Protein AF-A0AA51YBC6-F1 (afdb_monomer_lite)

Radius of gyration: 18.09 Å; chains: 1; bounding box: 39×47×67 Å

Sequence (196 aa):
MVRSKLFSLVLGASLAGSTAYAQNATAWMEATEALGEISALESAAAAFEAGPVAITDALEREPGGRSACQRYTTAMIAAGFEARLADQLRLVLGGGDADAEIIEAPSQPERQDGSVWFPLAEQAGFFAGCVAAAIAQASDGERAIAALTERLEIELPLPNDGVDIWLAQQIRSLGDGMSGPVAQWFDAGFTQAARL

Structure (mmCIF, N/CA/C/O backbone):
data_AF-A0AA51YBC6-F1
#
_entry.id   AF-A0AA51YBC6-F1
#
loop_
_atom_site.group_PDB
_atom_site.id
_atom_site.type_symbol
_atom_site.label_atom_id
_atom_site.label_alt_id
_atom_site.label_comp_id
_atom_site.label_asym_id
_atom_site.label_entity_id
_atom_site.label_seq_id
_atom_site.pdbx_PDB_ins_code
_atom_site.Cartn_x
_atom_site.Cartn_y
_atom_site.Cartn_z
_atom_site.occupancy
_atom_site.B_iso_or_equiv
_atom_site.auth_seq_id
_atom_site.auth_comp_id
_atom_site.auth_asym_id
_atom_site.auth_atom_id
_atom_site.pdbx_PDB_model_num
ATOM 1 N N . MET A 1 1 ? 1.136 -33.985 -49.061 1.00 37.84 1 MET A N 1
ATOM 2 C CA . MET A 1 1 ? 1.013 -32.511 -49.063 1.00 37.84 1 MET A CA 1
ATOM 3 C C . MET A 1 1 ? -0.026 -32.117 -48.023 1.00 37.84 1 MET A C 1
ATOM 5 O O . MET A 1 1 ? -1.209 -32.197 -48.308 1.00 37.84 1 MET A O 1
ATOM 9 N N . VAL A 1 2 ? 0.385 -31.796 -46.795 1.00 38.41 2 VAL A N 1
ATOM 10 C CA . VAL A 1 2 ? -0.520 -31.284 -45.750 1.00 38.41 2 VAL A CA 1
ATOM 11 C C . VAL A 1 2 ? 0.244 -30.259 -44.915 1.00 38.41 2 VAL A C 1
ATOM 13 O O . VAL A 1 2 ? 1.419 -30.479 -44.635 1.00 38.41 2 VAL A O 1
ATOM 16 N N . ARG A 1 3 ? -0.493 -29.227 -44.477 1.00 34.53 3 ARG A N 1
ATOM 17 C CA . ARG A 1 3 ? -0.216 -28.202 -43.449 1.00 34.53 3 ARG A CA 1
ATOM 18 C C . ARG A 1 3 ? 0.101 -26.807 -43.991 1.00 34.53 3 ARG A C 1
ATOM 20 O O . ARG A 1 3 ? 1.236 -26.504 -44.313 1.00 34.53 3 ARG A O 1
ATOM 27 N N . SER A 1 4 ? -0.912 -25.940 -43.964 1.00 33.56 4 SER A N 1
ATOM 28 C CA . SER A 1 4 ? -0.838 -24.706 -43.170 1.00 33.56 4 SER A CA 1
ATOM 29 C C . SER A 1 4 ? -2.239 -24.093 -43.018 1.00 33.56 4 SER A C 1
ATOM 31 O O . SER A 1 4 ? -2.755 -23.426 -43.907 1.00 33.56 4 SER A O 1
ATOM 33 N N . LYS A 1 5 ? -2.891 -24.386 -41.892 1.00 40.25 5 LYS A N 1
ATOM 34 C CA . LYS A 1 5 ? -3.999 -23.608 -41.325 1.00 40.25 5 LYS A CA 1
ATOM 35 C C . LYS A 1 5 ? -3.686 -23.533 -39.843 1.00 40.25 5 LYS A C 1
ATOM 37 O O . LYS A 1 5 ? -3.915 -24.524 -39.169 1.00 40.25 5 LYS A O 1
ATOM 42 N N . LEU A 1 6 ? -3.091 -22.437 -39.389 1.00 39.72 6 LEU A N 1
ATOM 43 C CA . LEU A 1 6 ? -2.978 -22.038 -37.981 1.00 39.72 6 LEU A CA 1
ATOM 44 C C . LEU A 1 6 ? -2.456 -20.592 -37.967 1.00 39.72 6 LEU A C 1
ATOM 46 O O . LEU A 1 6 ? -1.286 -20.327 -37.731 1.00 39.72 6 LEU A O 1
ATOM 50 N N . PHE A 1 7 ? -3.336 -19.659 -38.313 1.00 37.31 7 PHE A N 1
ATOM 51 C CA . PHE A 1 7 ? -3.191 -18.235 -38.017 1.00 37.31 7 PHE A CA 1
ATOM 52 C C . PHE A 1 7 ? -4.608 -17.733 -37.751 1.00 37.31 7 PHE A C 1
ATOM 54 O O . PHE A 1 7 ? -5.350 -17.482 -38.691 1.00 37.31 7 PHE A O 1
ATOM 61 N N . SER A 1 8 ? -5.015 -17.794 -36.482 1.00 37.56 8 SER A N 1
ATOM 62 C CA . SER A 1 8 ? -6.140 -17.066 -35.868 1.00 37.56 8 SER A CA 1
ATOM 63 C C . 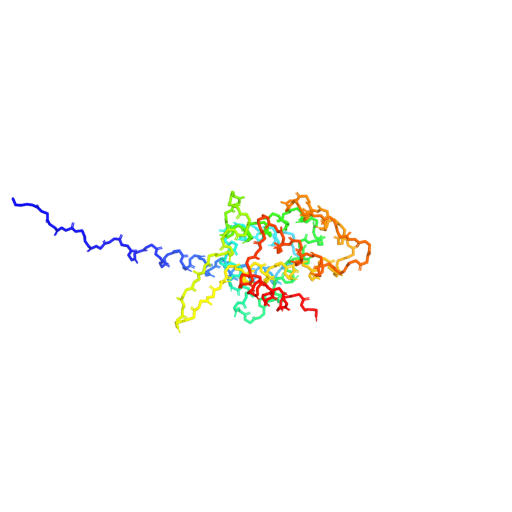SER A 1 8 ? -6.491 -17.748 -34.550 1.00 37.56 8 SER A C 1
ATOM 65 O O . SER A 1 8 ? -7.436 -18.528 -34.492 1.00 37.56 8 SER A O 1
ATOM 67 N N . LEU A 1 9 ? -5.698 -17.515 -33.501 1.00 35.00 9 LEU A N 1
ATOM 68 C CA . LEU A 1 9 ? -6.092 -17.860 -32.129 1.00 35.00 9 LEU A CA 1
ATOM 69 C C . LEU A 1 9 ? -5.184 -17.173 -31.096 1.00 35.00 9 LEU A C 1
ATOM 71 O O . LEU A 1 9 ? -4.549 -17.833 -30.291 1.00 35.00 9 LEU A O 1
ATOM 75 N N . VAL A 1 10 ? -5.085 -15.838 -31.144 1.00 36.03 10 VAL A N 1
ATOM 76 C CA . VAL A 1 10 ? -4.510 -15.050 -30.024 1.00 36.03 10 VAL A CA 1
ATOM 77 C C . VAL A 1 10 ? -5.307 -13.765 -29.721 1.00 36.03 10 VAL A C 1
ATOM 79 O O . VAL A 1 10 ? -5.292 -13.300 -28.592 1.00 36.03 10 VAL A O 1
ATOM 82 N N . LEU A 1 11 ? -6.116 -13.226 -30.642 1.00 34.25 11 LEU A N 1
ATOM 83 C CA . LEU A 1 11 ? -6.830 -11.951 -30.413 1.00 34.25 11 LEU A CA 1
ATOM 84 C C . LEU A 1 11 ? -8.187 -12.035 -29.677 1.00 34.25 11 LEU A C 1
ATOM 86 O O . LEU A 1 11 ? -8.842 -11.015 -29.504 1.00 34.25 11 LEU A O 1
ATOM 90 N N . GLY A 1 12 ? -8.635 -13.218 -29.242 1.00 26.38 12 GLY A N 1
ATOM 91 C CA . GLY A 1 12 ? -9.952 -13.381 -28.599 1.00 26.38 12 GLY A CA 1
ATOM 92 C C . GLY A 1 12 ? -9.963 -13.248 -27.071 1.00 26.38 12 GLY A C 1
ATOM 93 O O . GLY A 1 12 ? -11.008 -12.963 -26.497 1.00 26.38 12 GLY A O 1
ATOM 94 N N . ALA A 1 13 ? -8.821 -13.451 -26.406 1.00 31.23 13 ALA A N 1
ATOM 95 C CA . ALA A 1 13 ? -8.760 -13.538 -24.944 1.00 31.23 13 ALA A CA 1
ATOM 96 C C . ALA A 1 13 ? -8.535 -12.183 -24.242 1.00 31.23 13 ALA A C 1
ATOM 98 O O . ALA A 1 13 ? -8.864 -12.054 -23.068 1.00 31.23 13 ALA A O 1
ATOM 99 N N . SER A 1 14 ? -8.029 -11.156 -24.940 1.00 43.72 14 SER A N 1
ATOM 100 C CA . SER A 1 14 ? -7.662 -9.885 -24.290 1.00 43.72 14 SER A CA 1
ATOM 101 C C . SER A 1 14 ? -8.835 -8.922 -24.070 1.00 43.72 14 SER A C 1
ATOM 103 O O . SER A 1 14 ? -8.752 -8.066 -23.199 1.00 43.72 14 SER A O 1
ATOM 105 N N . LEU A 1 15 ? -9.939 -9.064 -24.814 1.00 33.84 15 LEU A N 1
ATOM 106 C CA . LEU A 1 15 ? -11.090 -8.151 -24.727 1.00 33.84 15 LEU A CA 1
ATOM 107 C C . LEU A 1 15 ? -12.136 -8.575 -23.681 1.00 33.84 15 LEU A C 1
ATOM 109 O O . LEU A 1 15 ? -12.808 -7.725 -23.102 1.00 33.84 15 LEU A O 1
ATOM 113 N N . ALA A 1 16 ? -12.277 -9.879 -23.423 1.00 34.00 16 ALA A N 1
ATOM 114 C CA . ALA A 1 16 ? -13.188 -10.397 -22.395 1.00 34.00 16 ALA A CA 1
ATOM 115 C C . ALA A 1 16 ? -12.605 -10.238 -20.981 1.00 34.00 16 ALA A C 1
ATOM 117 O O . ALA A 1 16 ? -13.339 -9.942 -20.044 1.00 34.00 16 ALA A O 1
ATOM 118 N N . GLY A 1 17 ? -11.279 -10.367 -20.847 1.00 39.56 17 GLY A N 1
ATOM 119 C CA . GLY A 1 17 ? -10.575 -10.009 -19.620 1.00 39.56 17 GLY A CA 1
ATOM 120 C C . GLY A 1 17 ? -10.725 -8.519 -19.330 1.00 39.56 17 GLY A C 1
ATOM 121 O O . GLY A 1 17 ? -11.275 -8.158 -18.299 1.00 39.56 17 GLY A O 1
ATOM 122 N N . SER A 1 18 ? -10.328 -7.643 -20.262 1.00 44.06 18 SER A N 1
ATOM 123 C CA . SER A 1 18 ? -10.325 -6.186 -20.036 1.00 44.06 18 SER A CA 1
ATOM 124 C C . SER A 1 18 ? -11.696 -5.594 -19.692 1.00 44.06 18 SER A C 1
ATOM 126 O O . SER A 1 18 ? -11.768 -4.643 -18.920 1.00 44.06 18 SER A O 1
ATOM 128 N N . THR A 1 19 ? -12.786 -6.166 -20.209 1.00 50.31 19 THR A N 1
ATOM 129 C CA . THR A 1 19 ? -14.153 -5.722 -19.894 1.00 50.31 19 THR A CA 1
ATOM 130 C C . THR A 1 19 ? -14.623 -6.174 -18.513 1.00 50.31 19 THR A C 1
ATOM 132 O O . THR A 1 19 ? -15.197 -5.359 -17.796 1.00 50.31 19 THR A O 1
ATOM 135 N N . ALA A 1 20 ? -14.326 -7.408 -18.095 1.00 52.47 20 ALA A N 1
ATOM 136 C CA . ALA A 1 20 ? -14.567 -7.851 -16.720 1.00 52.47 20 ALA A CA 1
ATOM 137 C C . ALA A 1 20 ? -13.672 -7.102 -15.708 1.00 52.47 20 ALA A C 1
ATOM 139 O O . ALA A 1 20 ? -14.117 -6.780 -14.609 1.00 52.47 20 ALA A O 1
ATOM 140 N N . TYR A 1 21 ? -12.437 -6.756 -16.093 1.00 53.66 21 TYR A N 1
ATOM 141 C CA . TYR A 1 21 ? -11.499 -5.985 -15.267 1.00 53.66 21 TYR A CA 1
ATOM 142 C C . TYR A 1 21 ? -11.933 -4.528 -15.074 1.00 53.66 21 TYR A C 1
ATOM 144 O O . TYR A 1 21 ? -11.976 -4.055 -13.941 1.00 53.66 21 TYR A O 1
ATOM 152 N N . ALA A 1 22 ? -12.310 -3.831 -16.150 1.00 52.88 22 ALA A N 1
ATOM 153 C CA . ALA A 1 22 ? -12.825 -2.465 -16.055 1.00 52.88 22 ALA A CA 1
ATOM 154 C C . ALA A 1 22 ? -14.133 -2.414 -15.246 1.00 52.88 22 ALA A C 1
ATOM 156 O O . ALA A 1 22 ? -14.314 -1.522 -14.423 1.00 52.88 22 ALA A O 1
ATOM 157 N N . GLN A 1 23 ? -15.009 -3.414 -15.410 1.00 59.28 23 GLN A N 1
ATOM 158 C CA . GLN A 1 23 ? -16.222 -3.548 -14.598 1.00 59.28 23 GLN A CA 1
ATOM 159 C C . GLN A 1 23 ? -15.911 -3.760 -13.112 1.00 59.28 23 GLN A C 1
ATOM 161 O O . GLN A 1 23 ? -16.574 -3.149 -12.280 1.00 59.28 23 GLN A O 1
ATOM 166 N N . ASN A 1 24 ? -14.893 -4.557 -12.772 1.00 64.62 24 ASN A N 1
ATOM 167 C CA . ASN A 1 24 ? -14.478 -4.760 -11.382 1.00 64.62 24 ASN A CA 1
ATOM 168 C C . ASN A 1 24 ? -13.903 -3.487 -10.747 1.00 64.62 24 ASN A C 1
ATOM 170 O O . ASN A 1 24 ? -14.231 -3.195 -9.601 1.00 64.62 24 ASN A O 1
ATOM 174 N N . ALA A 1 25 ? -13.099 -2.707 -11.473 1.00 62.31 25 ALA A N 1
ATOM 175 C CA . ALA A 1 25 ? -12.550 -1.454 -10.956 1.00 62.31 25 ALA A CA 1
ATOM 176 C C . ALA A 1 25 ? -13.628 -0.369 -10.772 1.00 62.31 25 ALA A C 1
ATOM 178 O O . ALA A 1 25 ? -13.673 0.287 -9.732 1.00 62.31 25 ALA A O 1
ATOM 179 N N . THR A 1 26 ? -14.548 -0.218 -11.731 1.00 66.94 26 THR A N 1
ATOM 180 C CA . THR A 1 26 ? -15.689 0.703 -11.593 1.00 66.94 26 THR A CA 1
ATOM 181 C C . THR A 1 26 ? -16.619 0.281 -10.456 1.00 66.94 26 THR A C 1
ATOM 183 O O . THR A 1 26 ? -16.952 1.109 -9.613 1.00 66.94 26 THR A O 1
ATOM 186 N N . ALA A 1 27 ? -16.971 -1.006 -10.368 1.00 65.75 27 ALA A N 1
ATOM 187 C CA . ALA A 1 27 ? -17.799 -1.527 -9.281 1.00 65.75 27 ALA A CA 1
ATOM 188 C C . ALA A 1 27 ? -17.124 -1.363 -7.910 1.00 65.75 27 ALA A C 1
ATOM 190 O O . ALA A 1 27 ? -17.799 -1.086 -6.920 1.00 65.75 27 ALA A O 1
ATOM 191 N N . TRP A 1 28 ? -15.794 -1.487 -7.844 1.00 73.06 28 TRP A N 1
ATOM 192 C CA . TRP A 1 28 ? -15.032 -1.217 -6.629 1.00 73.06 28 TRP A CA 1
ATOM 193 C C . TRP A 1 28 ? -15.126 0.259 -6.226 1.00 73.06 28 TRP A C 1
ATOM 195 O O . TRP A 1 28 ? -15.444 0.552 -5.076 1.00 73.06 28 TRP A O 1
ATOM 205 N N . MET A 1 29 ? -14.930 1.196 -7.160 1.00 68.06 29 MET A N 1
ATOM 206 C CA . MET A 1 29 ? -15.057 2.629 -6.869 1.00 68.06 29 MET A CA 1
ATOM 207 C C . MET A 1 29 ? -16.473 2.998 -6.406 1.00 68.06 29 MET A C 1
ATOM 209 O O . MET A 1 29 ? -16.612 3.695 -5.403 1.00 68.06 29 MET A O 1
ATOM 213 N N . GLU A 1 30 ? -17.516 2.474 -7.052 1.00 68.00 30 GLU A N 1
ATOM 214 C CA . GLU A 1 30 ? -18.911 2.664 -6.624 1.00 68.00 30 GLU A CA 1
ATOM 215 C C . GLU A 1 30 ? -19.162 2.080 -5.222 1.00 68.00 30 GLU A C 1
ATOM 217 O O . GLU A 1 30 ? -19.766 2.733 -4.370 1.00 68.00 30 GLU A O 1
ATOM 222 N N . ALA A 1 31 ? -18.631 0.887 -4.930 1.00 63.22 31 ALA A N 1
ATOM 223 C CA . ALA A 1 31 ? -18.709 0.291 -3.597 1.00 63.22 31 ALA A CA 1
ATOM 224 C C . ALA A 1 31 ? -17.989 1.144 -2.538 1.00 63.22 31 ALA A C 1
ATOM 226 O O . ALA A 1 31 ? -18.459 1.229 -1.401 1.00 63.22 31 ALA A O 1
ATOM 227 N N . THR A 1 32 ? -16.896 1.832 -2.902 1.00 64.50 32 THR A N 1
ATOM 228 C CA . THR A 1 32 ? -16.203 2.732 -1.966 1.00 64.50 32 THR A CA 1
ATOM 229 C C . THR A 1 32 ? -17.011 3.978 -1.586 1.00 64.50 32 THR A C 1
ATOM 231 O O . THR A 1 32 ? -16.808 4.547 -0.512 1.00 64.50 32 THR A O 1
ATOM 234 N N . GLU A 1 33 ? -17.965 4.399 -2.419 1.00 64.38 33 GLU A N 1
ATOM 235 C CA . GLU A 1 33 ? -18.888 5.492 -2.082 1.00 64.38 33 GLU A CA 1
ATOM 236 C C . GLU A 1 33 ? -19.933 5.069 -1.041 1.00 64.38 33 GLU A C 1
ATOM 238 O O . GLU A 1 33 ? -20.469 5.914 -0.322 1.00 64.38 33 GLU A O 1
ATOM 243 N N . ALA A 1 34 ? -20.165 3.760 -0.907 1.00 61.12 34 ALA A N 1
ATOM 244 C CA . ALA A 1 34 ? -21.128 3.153 0.003 1.00 61.12 34 ALA A CA 1
ATOM 245 C C . ALA A 1 34 ? -20.496 2.534 1.270 1.00 61.12 34 ALA A C 1
ATOM 247 O O . ALA A 1 34 ? -21.161 1.751 1.947 1.00 61.12 34 ALA A O 1
ATOM 248 N N . LEU A 1 35 ? -19.251 2.885 1.639 1.00 68.44 35 LEU A N 1
ATOM 249 C CA . LEU A 1 35 ? -18.495 2.317 2.785 1.00 68.44 35 LEU A CA 1
ATOM 250 C C . LEU A 1 35 ? -19.086 2.573 4.193 1.00 68.44 35 LEU A C 1
ATOM 252 O O . LEU A 1 35 ? -18.379 2.495 5.193 1.00 68.44 35 LEU A O 1
ATOM 256 N N . GLY A 1 36 ? -20.383 2.853 4.306 1.00 61.56 36 GLY A N 1
ATOM 257 C CA . GLY A 1 36 ? -21.100 2.924 5.579 1.00 61.56 36 GLY A CA 1
ATOM 258 C C . GLY A 1 36 ? -21.464 1.558 6.177 1.00 61.56 36 GLY A C 1
ATOM 259 O O . GLY A 1 36 ? -21.814 1.499 7.354 1.00 61.56 36 GLY A O 1
ATOM 260 N N . GLU A 1 37 ? -21.375 0.470 5.403 1.00 77.75 37 GLU A N 1
ATOM 261 C CA . GLU A 1 37 ? -21.699 -0.894 5.842 1.00 77.75 37 GLU A CA 1
ATOM 262 C C . GLU A 1 37 ? -20.494 -1.841 5.714 1.00 77.75 37 GLU A C 1
ATOM 264 O O . GLU A 1 37 ? -19.787 -1.838 4.706 1.00 77.75 37 GLU A O 1
ATOM 269 N N . ILE A 1 38 ? -20.287 -2.706 6.717 1.00 83.19 38 ILE A N 1
ATOM 270 C CA . ILE A 1 38 ? -19.182 -3.688 6.737 1.00 83.19 38 ILE A CA 1
ATOM 271 C C . ILE A 1 38 ? -19.243 -4.632 5.523 1.00 83.19 38 ILE A C 1
ATOM 273 O O . ILE A 1 38 ? -18.212 -4.939 4.935 1.00 83.19 38 ILE A O 1
ATOM 277 N N . SER A 1 39 ? -20.438 -5.039 5.091 1.00 83.56 39 SER A N 1
ATOM 278 C CA . SER A 1 39 ? -20.650 -5.909 3.922 1.00 83.56 39 SER A CA 1
ATOM 279 C C . SER A 1 39 ? -20.148 -5.292 2.609 1.00 83.56 39 SER A C 1
ATOM 281 O O . SER A 1 39 ? -19.616 -5.999 1.746 1.00 83.56 39 SER A O 1
ATOM 283 N N . ALA A 1 40 ? -20.288 -3.972 2.449 1.00 85.38 40 ALA A N 1
ATOM 284 C CA . ALA A 1 40 ? -19.772 -3.245 1.293 1.00 85.38 40 ALA A CA 1
ATOM 285 C C . ALA A 1 40 ? -18.238 -3.206 1.315 1.00 85.38 40 ALA A C 1
ATOM 287 O O . ALA A 1 40 ? -17.602 -3.458 0.292 1.00 85.38 40 ALA A O 1
ATOM 288 N N . LEU A 1 41 ? -17.645 -2.979 2.493 1.00 89.25 41 LEU A N 1
ATOM 289 C CA . LEU A 1 41 ? -16.194 -3.019 2.682 1.00 89.25 41 LEU A CA 1
ATOM 290 C C . LEU A 1 41 ? -15.616 -4.414 2.400 1.00 89.25 41 LEU A C 1
ATOM 292 O O . LEU A 1 41 ? -14.617 -4.531 1.696 1.00 89.25 41 LEU A O 1
ATOM 296 N N . GLU A 1 42 ? -16.260 -5.478 2.884 1.00 89.69 42 GLU A N 1
ATOM 297 C CA . GLU A 1 42 ? -15.852 -6.862 2.608 1.00 89.69 42 GLU A CA 1
ATOM 298 C C . GLU A 1 42 ? -15.912 -7.200 1.116 1.00 89.69 42 GLU A C 1
ATOM 300 O O . GLU A 1 42 ? -15.011 -7.863 0.595 1.00 89.69 42 GLU A O 1
ATOM 305 N N . SER A 1 43 ? -16.948 -6.717 0.425 1.00 88.19 43 SER A N 1
ATOM 306 C CA . SER A 1 43 ? -17.109 -6.896 -1.021 1.00 88.19 43 SER A CA 1
ATOM 307 C C . SER A 1 43 ? -16.026 -6.146 -1.800 1.00 88.19 43 SER A C 1
ATOM 309 O O . SER A 1 43 ? -15.419 -6.715 -2.708 1.00 88.19 43 SER A O 1
ATOM 311 N N . ALA A 1 44 ? -15.728 -4.902 -1.414 1.00 89.94 44 ALA A N 1
ATOM 312 C CA . ALA A 1 44 ? -14.637 -4.123 -1.994 1.00 89.94 44 ALA A CA 1
ATOM 313 C C . ALA A 1 44 ? -13.278 -4.801 -1.756 1.00 89.94 44 ALA A C 1
ATOM 315 O O . ALA A 1 44 ? -12.469 -4.905 -2.676 1.00 89.94 44 ALA A O 1
ATOM 316 N N . ALA A 1 45 ? -13.036 -5.334 -0.557 1.00 92.88 45 ALA A N 1
ATOM 317 C CA . ALA A 1 45 ? -11.800 -6.044 -0.249 1.00 92.88 45 ALA A CA 1
ATOM 318 C C . ALA A 1 45 ? -11.642 -7.339 -1.062 1.00 92.88 45 ALA A C 1
ATOM 320 O O . ALA A 1 45 ? -10.558 -7.611 -1.575 1.00 92.88 45 ALA A O 1
ATOM 321 N N . ALA A 1 46 ? -12.723 -8.102 -1.251 1.00 91.81 46 ALA A N 1
ATOM 322 C CA . ALA A 1 46 ? -12.704 -9.296 -2.096 1.00 91.81 46 ALA A CA 1
ATOM 323 C C . ALA A 1 46 ? -12.453 -8.956 -3.576 1.00 91.81 46 ALA A C 1
ATOM 325 O O . ALA A 1 46 ? -11.702 -9.651 -4.258 1.00 91.81 46 ALA A O 1
ATOM 326 N N . ALA A 1 47 ? -13.048 -7.869 -4.075 1.00 90.06 47 ALA A N 1
ATOM 327 C CA . ALA A 1 47 ? -12.792 -7.389 -5.429 1.00 90.06 47 ALA A CA 1
ATOM 328 C C . ALA A 1 47 ? -11.339 -6.915 -5.603 1.00 90.06 47 ALA A C 1
ATOM 330 O O . ALA A 1 47 ? -10.726 -7.228 -6.623 1.00 90.06 47 ALA A O 1
ATOM 331 N N . PHE A 1 48 ? -10.772 -6.238 -4.596 1.00 94.19 48 PHE A N 1
ATOM 332 C CA . PHE A 1 48 ? -9.357 -5.860 -4.574 1.00 94.19 48 PHE A CA 1
ATOM 333 C C . PHE A 1 48 ? -8.446 -7.080 -4.700 1.00 94.19 48 PHE A C 1
ATOM 335 O O . PHE A 1 48 ? -7.569 -7.103 -5.552 1.00 94.19 48 PHE A O 1
ATOM 342 N N . GLU A 1 49 ? -8.686 -8.124 -3.911 1.00 94.44 49 GLU A N 1
ATOM 343 C CA . GLU A 1 49 ? -7.899 -9.366 -3.954 1.00 94.44 49 GLU A CA 1
ATOM 344 C C . GLU A 1 49 ? -8.018 -10.108 -5.286 1.00 94.44 49 GLU A C 1
ATOM 346 O O . GLU A 1 49 ? -7.057 -10.721 -5.742 1.00 94.44 49 GLU A O 1
ATOM 351 N N . ALA A 1 50 ? -9.181 -10.037 -5.934 1.00 91.19 50 ALA A N 1
ATOM 352 C CA . ALA A 1 50 ? -9.407 -10.671 -7.228 1.00 91.19 50 ALA A CA 1
ATOM 353 C C . ALA A 1 50 ? -8.757 -9.919 -8.405 1.00 91.19 50 ALA A C 1
ATOM 355 O O . ALA A 1 50 ? -8.584 -10.499 -9.479 1.00 91.19 50 ALA A O 1
ATOM 356 N N . GLY A 1 51 ? -8.437 -8.632 -8.244 1.00 92.06 51 GLY A N 1
ATOM 357 C CA . GLY A 1 51 ? -7.928 -7.787 -9.325 1.00 92.06 51 GLY A CA 1
ATOM 358 C C . GLY A 1 51 ? -7.098 -6.596 -8.846 1.00 92.06 51 GLY A C 1
ATOM 359 O O . GLY A 1 51 ? -7.417 -5.470 -9.232 1.00 92.06 51 GLY A O 1
ATOM 360 N N . PRO A 1 52 ? -6.034 -6.813 -8.054 1.00 92.69 52 PRO A N 1
ATOM 361 C CA . PRO A 1 52 ? -5.301 -5.743 -7.378 1.00 92.69 52 PRO A CA 1
ATOM 362 C C . PRO A 1 52 ? -4.663 -4.780 -8.378 1.00 92.69 52 PRO A C 1
ATOM 364 O O . PRO A 1 52 ? -4.882 -3.584 -8.268 1.00 92.69 52 PRO A O 1
ATOM 367 N N . VAL A 1 53 ? -3.981 -5.295 -9.410 1.00 91.12 53 VAL A N 1
ATOM 368 C CA . VAL A 1 53 ? -3.332 -4.477 -10.452 1.00 91.12 53 VAL A CA 1
ATOM 369 C C . VAL A 1 53 ? -4.347 -3.626 -11.215 1.00 91.12 53 VAL A C 1
ATOM 371 O O . VAL A 1 53 ? -4.128 -2.443 -11.440 1.00 91.12 53 VAL A O 1
ATOM 374 N N . ALA A 1 54 ? -5.487 -4.211 -11.594 1.00 89.38 54 ALA A N 1
ATOM 375 C CA . ALA A 1 54 ? -6.525 -3.484 -12.323 1.00 89.38 54 ALA A CA 1
ATOM 376 C C . ALA A 1 54 ? -7.155 -2.378 -11.463 1.00 89.38 54 ALA A C 1
ATOM 378 O O . ALA A 1 54 ? -7.454 -1.295 -11.961 1.00 89.38 54 ALA A O 1
ATOM 379 N N . ILE A 1 55 ? -7.348 -2.643 -10.170 1.00 92.25 55 ILE A N 1
ATOM 380 C CA . ILE A 1 55 ? -7.887 -1.653 -9.241 1.00 92.25 55 ILE A CA 1
ATOM 381 C C . ILE A 1 55 ? -6.857 -0.558 -8.962 1.00 92.25 55 ILE A C 1
ATOM 383 O O . ILE A 1 55 ? -7.224 0.611 -9.000 1.00 92.25 55 ILE A O 1
ATOM 387 N N . THR A 1 56 ? -5.580 -0.879 -8.748 1.00 92.81 56 THR A N 1
ATOM 388 C CA . THR A 1 56 ? -4.546 0.144 -8.534 1.00 92.81 56 THR A CA 1
ATOM 389 C C . THR A 1 56 ? -4.296 0.999 -9.772 1.00 92.81 56 THR A C 1
ATOM 391 O O . THR A 1 56 ? -4.154 2.208 -9.624 1.00 92.81 56 THR A O 1
ATOM 394 N N . ASP A 1 57 ? -4.329 0.418 -10.977 1.00 92.25 57 ASP A N 1
ATOM 395 C CA . ASP A 1 57 ? -4.292 1.167 -12.244 1.00 92.25 57 ASP A CA 1
ATOM 396 C C . ASP A 1 57 ? -5.470 2.150 -12.342 1.00 92.25 57 ASP A C 1
ATOM 398 O O . ASP A 1 57 ? -5.286 3.340 -12.593 1.00 92.25 57 ASP A O 1
ATOM 402 N N . ALA A 1 58 ? -6.694 1.696 -12.054 1.00 89.69 58 ALA A N 1
ATOM 403 C CA . ALA A 1 58 ? -7.864 2.572 -12.069 1.00 89.69 58 ALA A CA 1
ATOM 404 C C . ALA A 1 58 ? -7.786 3.683 -11.006 1.00 89.69 58 ALA A C 1
ATOM 406 O O . ALA A 1 58 ? -8.112 4.835 -11.285 1.00 89.69 58 ALA A O 1
ATOM 407 N N . LEU A 1 59 ? -7.325 3.366 -9.793 1.00 90.50 59 LEU A N 1
ATOM 408 C CA . LEU A 1 59 ? -7.182 4.341 -8.708 1.00 90.50 59 LEU A CA 1
ATOM 409 C C . LEU A 1 59 ? -6.159 5.439 -9.023 1.00 90.50 59 LEU A C 1
ATOM 411 O O . LEU A 1 59 ? -6.336 6.580 -8.590 1.00 90.50 59 LEU A O 1
ATOM 415 N N . GLU A 1 60 ? -5.098 5.100 -9.747 1.00 89.38 60 GLU A N 1
ATOM 416 C CA . GLU A 1 60 ? -4.050 6.037 -10.147 1.00 89.38 60 GLU A CA 1
ATOM 417 C C . GLU A 1 60 ? -4.517 6.952 -11.292 1.00 89.38 60 GLU A C 1
ATOM 419 O O . GLU A 1 60 ? -4.294 8.166 -11.241 1.00 89.38 60 GLU A O 1
ATOM 424 N N . ARG A 1 61 ? -5.252 6.402 -12.269 1.00 87.50 61 ARG A N 1
ATOM 425 C CA . ARG A 1 61 ? -5.665 7.109 -13.495 1.00 87.50 61 ARG A CA 1
ATOM 426 C C . ARG A 1 61 ? -6.936 7.944 -13.362 1.00 87.50 61 ARG A C 1
ATOM 428 O O . ARG A 1 61 ? -7.083 8.943 -14.070 1.00 87.50 61 ARG A O 1
ATOM 435 N N . GLU A 1 62 ? -7.878 7.535 -12.514 1.00 87.00 62 GLU A N 1
ATOM 436 C CA . GLU A 1 62 ? -9.216 8.128 -12.493 1.00 87.00 62 GLU A CA 1
ATOM 437 C C . GLU A 1 62 ? -9.308 9.402 -11.630 1.00 87.00 62 GLU A C 1
ATOM 439 O O . GLU A 1 62 ? -8.772 9.467 -10.512 1.00 87.00 62 GLU A O 1
ATOM 444 N N . PRO A 1 63 ? -10.064 10.427 -12.078 1.00 81.88 63 PRO A N 1
ATOM 445 C CA . PRO A 1 63 ? -10.408 11.571 -11.243 1.00 81.88 63 PRO A CA 1
ATOM 446 C C . PRO A 1 63 ? -11.125 11.125 -9.960 1.00 81.88 63 PRO A C 1
ATOM 448 O O . PRO A 1 63 ? -12.244 10.625 -9.991 1.00 81.88 63 PRO A O 1
ATOM 451 N N . GLY A 1 64 ? -10.486 11.337 -8.809 1.00 85.00 64 GLY A N 1
ATOM 452 C CA . GLY A 1 64 ? -11.021 10.934 -7.503 1.00 85.00 64 GLY A CA 1
ATOM 453 C C . GLY A 1 64 ? -10.523 9.579 -6.993 1.00 85.00 64 GLY A C 1
ATOM 454 O O . GLY A 1 64 ? -10.799 9.250 -5.837 1.00 85.00 64 GLY A O 1
ATOM 455 N N . GLY A 1 65 ? -9.720 8.846 -7.773 1.00 89.38 65 GLY A N 1
ATOM 456 C CA . GLY A 1 65 ? -9.156 7.558 -7.368 1.00 89.38 65 GLY A CA 1
ATOM 457 C C . GLY A 1 65 ? -8.316 7.643 -6.088 1.00 89.38 65 GLY A C 1
ATOM 458 O O . GLY A 1 65 ? -8.501 6.840 -5.177 1.00 89.38 65 GLY A O 1
ATOM 459 N N . ARG A 1 66 ? -7.532 8.716 -5.900 1.00 91.56 66 ARG A N 1
ATOM 460 C CA . ARG A 1 66 ? -6.849 8.991 -4.616 1.00 91.56 66 ARG A CA 1
ATOM 461 C C . ARG A 1 66 ? -7.819 9.034 -3.434 1.00 91.56 66 ARG A C 1
ATOM 463 O O . ARG A 1 66 ? -7.578 8.404 -2.411 1.00 91.56 66 ARG A O 1
ATOM 470 N N . SER A 1 67 ? -8.918 9.774 -3.565 1.00 89.88 67 SER A N 1
ATOM 471 C CA . SER A 1 67 ? -9.909 9.904 -2.493 1.00 89.88 67 SER A CA 1
ATOM 472 C C . SER A 1 67 ? -10.674 8.602 -2.257 1.00 89.88 67 SER A C 1
ATOM 474 O O . SER A 1 67 ? -11.063 8.331 -1.126 1.00 89.88 67 SER A O 1
ATOM 476 N N . ALA A 1 68 ? -10.918 7.792 -3.290 1.00 91.00 68 ALA A N 1
ATOM 477 C CA . ALA A 1 68 ? -11.487 6.451 -3.137 1.00 91.00 68 ALA A CA 1
ATOM 478 C C . ALA A 1 68 ? -10.519 5.516 -2.392 1.00 91.00 68 ALA A C 1
ATOM 480 O O . ALA A 1 68 ? -10.897 4.899 -1.400 1.00 91.00 68 ALA A O 1
ATOM 481 N N . CYS A 1 69 ? -9.251 5.507 -2.800 1.00 94.81 69 CYS A N 1
ATOM 482 C CA . CYS A 1 69 ? -8.172 4.742 -2.187 1.00 94.81 69 CYS A CA 1
ATOM 483 C C . CYS A 1 69 ? -7.996 5.089 -0.700 1.00 94.81 69 CYS A C 1
ATOM 485 O O . CYS A 1 69 ? -8.057 4.202 0.146 1.00 94.81 69 CYS A O 1
ATOM 487 N N . GLN A 1 70 ? -7.899 6.378 -0.356 1.00 92.31 70 GLN A N 1
ATOM 488 C CA . GLN A 1 70 ? -7.799 6.835 1.035 1.00 92.31 70 GLN A CA 1
ATOM 489 C C . GLN A 1 70 ? -9.044 6.488 1.869 1.00 92.31 70 GLN A C 1
ATOM 491 O O . GLN A 1 70 ? -8.915 6.089 3.027 1.00 92.31 70 GLN A O 1
ATOM 496 N N . ARG A 1 71 ? -10.257 6.615 1.307 1.00 91.75 71 ARG A N 1
ATOM 497 C CA . ARG A 1 71 ? -11.500 6.215 1.996 1.00 91.75 71 ARG A CA 1
ATOM 498 C C . ARG A 1 71 ? -11.516 4.719 2.288 1.00 91.75 71 ARG A C 1
ATOM 500 O O . ARG A 1 71 ? -11.832 4.329 3.407 1.00 91.75 71 ARG A O 1
ATOM 507 N N . TYR A 1 72 ? -11.136 3.906 1.309 1.00 94.56 72 TYR A N 1
ATOM 508 C CA . TYR A 1 72 ? -11.045 2.461 1.458 1.00 94.56 72 TYR A CA 1
ATOM 509 C C . TYR A 1 72 ? -10.026 2.052 2.525 1.00 94.56 72 TYR A C 1
ATOM 511 O O . TYR A 1 72 ? -10.383 1.332 3.455 1.00 94.56 72 TYR A O 1
ATOM 519 N N . THR A 1 73 ? -8.784 2.542 2.452 1.00 96.25 73 THR A N 1
ATOM 520 C CA . THR A 1 73 ? -7.738 2.178 3.424 1.00 96.25 73 THR A CA 1
ATOM 521 C C . THR A 1 73 ? -8.089 2.649 4.836 1.00 96.25 73 THR A C 1
ATOM 523 O O . THR A 1 73 ? -7.904 1.903 5.796 1.00 96.25 73 THR A O 1
ATOM 526 N N . THR A 1 74 ? -8.691 3.834 4.972 1.00 94.25 74 THR A N 1
ATOM 527 C CA . THR A 1 74 ? -9.199 4.330 6.262 1.00 94.25 74 THR A CA 1
ATOM 528 C C . THR A 1 74 ? -10.321 3.444 6.804 1.00 94.25 74 THR A C 1
ATOM 530 O O . THR A 1 74 ? -10.307 3.095 7.984 1.00 94.25 74 THR A O 1
ATOM 533 N N . ALA A 1 75 ? -11.274 3.037 5.959 1.00 93.38 75 ALA A N 1
ATOM 534 C CA . ALA A 1 75 ? -12.363 2.150 6.359 1.00 93.38 75 ALA A CA 1
ATOM 535 C C . ALA A 1 75 ? -11.859 0.757 6.772 1.00 93.38 75 ALA A C 1
ATOM 537 O O . ALA A 1 75 ? -12.330 0.224 7.773 1.00 93.38 75 ALA A O 1
ATOM 538 N N . MET A 1 76 ? -10.866 0.199 6.068 1.00 95.44 76 MET A N 1
ATOM 539 C CA . MET A 1 76 ? -10.218 -1.068 6.433 1.00 95.44 76 MET A CA 1
ATOM 540 C C . MET A 1 76 ? -9.596 -1.005 7.832 1.00 95.44 76 MET A C 1
ATOM 542 O O . MET A 1 76 ? -9.824 -1.903 8.640 1.00 95.44 76 MET A O 1
ATOM 546 N N . ILE A 1 77 ? -8.857 0.064 8.150 1.00 95.31 77 ILE A N 1
ATOM 547 C CA . ILE A 1 77 ? -8.256 0.235 9.483 1.00 95.31 77 ILE A CA 1
ATOM 548 C C . ILE A 1 77 ? -9.345 0.428 10.547 1.00 95.31 77 ILE A C 1
ATOM 550 O O . ILE A 1 77 ? -9.329 -0.240 11.580 1.00 95.31 77 ILE A O 1
ATOM 554 N N . ALA A 1 78 ? -10.332 1.290 10.288 1.00 93.00 78 ALA A N 1
ATOM 555 C CA . ALA A 1 78 ? -11.424 1.548 11.226 1.00 93.00 78 ALA A CA 1
ATOM 556 C C . ALA A 1 78 ? -12.267 0.292 11.527 1.00 93.00 78 ALA A C 1
ATOM 558 O O . ALA A 1 78 ? -12.749 0.128 12.647 1.00 93.00 78 ALA A O 1
ATOM 559 N N . ALA A 1 79 ? -12.421 -0.604 10.548 1.00 93.00 79 ALA A N 1
ATOM 560 C CA . ALA A 1 79 ? -13.149 -1.863 10.689 1.00 93.00 79 ALA A CA 1
ATOM 561 C C . ALA A 1 79 ? -12.321 -3.007 11.308 1.00 93.00 79 ALA A C 1
ATOM 563 O O . ALA A 1 79 ? -12.871 -4.081 11.548 1.00 93.00 79 ALA A O 1
ATOM 564 N N . GLY A 1 80 ? -11.027 -2.806 11.584 1.00 94.62 80 GLY A N 1
ATOM 565 C CA . GLY A 1 80 ? -10.160 -3.852 12.136 1.00 94.62 80 GLY A CA 1
ATOM 566 C C . GLY A 1 80 ? -9.687 -4.884 11.102 1.00 94.62 80 GLY A C 1
ATOM 567 O O . GLY A 1 80 ? -9.473 -6.050 11.433 1.00 94.62 80 GLY A O 1
ATOM 568 N N . PHE A 1 81 ? -9.576 -4.487 9.831 1.00 96.31 81 PHE A N 1
ATOM 569 C CA . PHE A 1 81 ? -9.087 -5.322 8.730 1.00 96.31 81 PHE A CA 1
ATOM 570 C C . PHE A 1 81 ? -7.615 -5.045 8.386 1.00 96.31 81 PHE A C 1
ATOM 572 O O . PHE A 1 81 ? -7.203 -5.196 7.236 1.00 96.31 81 PHE A O 1
ATOM 579 N N . GLU A 1 82 ? -6.793 -4.665 9.365 1.00 96.62 82 GLU A N 1
ATOM 580 C CA . GLU A 1 82 ? -5.396 -4.272 9.148 1.00 96.62 82 GLU A CA 1
ATOM 581 C C . GLU A 1 82 ? -4.545 -5.392 8.535 1.00 96.62 82 GLU A C 1
ATOM 583 O O . GLU A 1 82 ? -3.778 -5.140 7.610 1.00 96.62 82 GLU A O 1
ATOM 588 N N . ALA A 1 83 ? -4.716 -6.639 8.991 1.00 97.62 83 ALA A N 1
ATOM 589 C CA . ALA A 1 83 ? -4.003 -7.793 8.435 1.00 97.62 83 ALA A CA 1
ATOM 590 C C . ALA A 1 83 ? -4.339 -8.019 6.954 1.00 97.62 83 ALA A C 1
ATOM 592 O O . ALA A 1 83 ? -3.452 -8.248 6.138 1.00 97.62 83 ALA A O 1
ATOM 593 N N . ARG A 1 84 ? -5.621 -7.883 6.596 1.00 97.69 84 ARG A N 1
ATOM 594 C CA . ARG A 1 84 ? -6.092 -8.017 5.214 1.00 97.69 84 ARG A CA 1
ATOM 595 C C . ARG A 1 84 ? -5.590 -6.868 4.340 1.00 97.69 84 ARG A C 1
ATOM 597 O O . ARG A 1 84 ? -5.204 -7.091 3.200 1.00 97.69 84 ARG A O 1
ATOM 604 N N . LEU A 1 85 ? -5.548 -5.649 4.880 1.00 97.69 85 LEU A N 1
ATOM 605 C CA . LEU A 1 85 ? -4.964 -4.499 4.191 1.00 97.69 85 LEU A CA 1
ATOM 606 C C . LEU A 1 85 ? -3.458 -4.694 3.936 1.00 97.69 85 LEU A C 1
ATOM 608 O O . LEU A 1 85 ? -2.975 -4.373 2.852 1.00 97.69 85 LEU A O 1
ATOM 612 N N . ALA A 1 86 ? -2.727 -5.252 4.904 1.00 97.50 86 ALA A N 1
ATOM 613 C CA . ALA A 1 86 ? -1.316 -5.590 4.741 1.00 97.50 86 ALA A CA 1
ATOM 614 C C . ALA A 1 86 ? -1.103 -6.684 3.677 1.00 97.50 86 ALA A C 1
ATOM 616 O O . ALA A 1 86 ? -0.223 -6.542 2.828 1.00 97.50 86 ALA A O 1
ATOM 617 N N . ASP A 1 87 ? -1.954 -7.716 3.653 1.00 97.69 87 ASP A N 1
ATOM 618 C CA . ASP A 1 87 ? -1.939 -8.756 2.615 1.00 97.69 87 ASP A CA 1
ATOM 619 C C . ASP A 1 87 ? -2.224 -8.178 1.220 1.00 97.69 87 ASP A C 1
ATOM 621 O O . ASP A 1 87 ? -1.567 -8.542 0.248 1.00 97.69 87 AS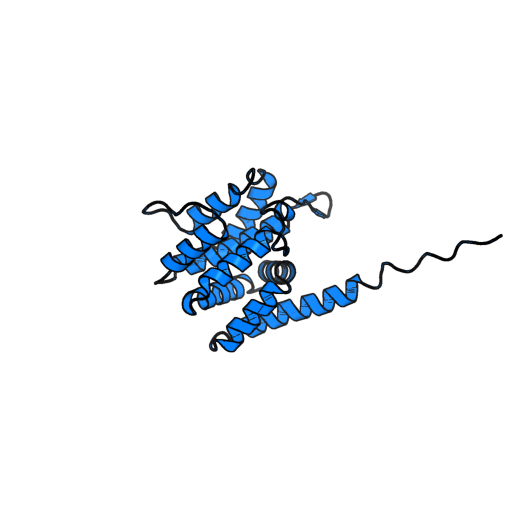P A O 1
ATOM 625 N N . GLN A 1 88 ? -3.151 -7.225 1.106 1.00 97.56 88 GLN A N 1
ATOM 626 C CA . GLN A 1 88 ? -3.427 -6.529 -0.153 1.00 97.56 88 GLN A CA 1
ATOM 627 C C . GLN A 1 88 ? -2.246 -5.677 -0.620 1.00 97.56 88 GLN A C 1
ATOM 629 O O . GLN A 1 88 ? -1.943 -5.659 -1.812 1.00 97.56 88 GLN A O 1
ATOM 634 N N . LEU A 1 89 ? -1.546 -4.999 0.294 1.00 97.56 89 LEU A N 1
ATOM 635 C CA . LEU A 1 89 ? -0.329 -4.269 -0.059 1.00 97.56 89 LEU A CA 1
ATOM 636 C C . LEU A 1 89 ? 0.774 -5.227 -0.523 1.00 97.56 89 LEU A C 1
ATOM 638 O O . LEU A 1 89 ? 1.407 -4.963 -1.544 1.00 97.56 89 LEU A O 1
ATOM 642 N N . ARG A 1 90 ? 0.962 -6.364 0.160 1.00 95.88 90 ARG A N 1
ATOM 643 C CA . ARG A 1 90 ? 1.871 -7.430 -0.293 1.00 95.88 90 ARG A CA 1
ATOM 644 C C . ARG A 1 90 ? 1.507 -7.893 -1.702 1.00 95.88 90 ARG A C 1
ATOM 646 O O . ARG A 1 90 ? 2.380 -7.993 -2.557 1.00 95.88 90 ARG A O 1
ATOM 653 N N . LEU A 1 91 ? 0.221 -8.125 -1.948 1.00 96.00 91 LEU A N 1
ATOM 654 C CA . LEU A 1 91 ? -0.291 -8.576 -3.234 1.00 96.00 91 LEU A CA 1
ATOM 655 C C . LEU A 1 91 ? -0.000 -7.561 -4.350 1.00 96.00 91 LEU A C 1
ATOM 657 O O . LEU A 1 91 ? 0.435 -7.946 -5.429 1.00 96.00 91 LEU A O 1
ATOM 661 N N . VAL A 1 92 ? -0.172 -6.263 -4.089 1.00 96.69 92 VAL A N 1
ATOM 662 C CA . VAL A 1 92 ? 0.196 -5.194 -5.035 1.00 96.69 92 VAL A CA 1
ATOM 663 C C . VAL A 1 92 ? 1.706 -5.171 -5.287 1.00 96.69 92 VAL A C 1
ATOM 665 O O . VAL A 1 92 ? 2.134 -5.087 -6.437 1.00 96.69 92 VAL A O 1
ATOM 668 N N . LEU A 1 93 ? 2.521 -5.301 -4.238 1.00 95.50 93 LEU A N 1
ATOM 669 C CA . LEU A 1 93 ? 3.984 -5.353 -4.349 1.00 95.50 93 LEU A CA 1
ATOM 670 C C . LEU A 1 93 ? 4.495 -6.606 -5.086 1.00 95.50 93 LEU A C 1
ATOM 672 O O . LEU A 1 93 ? 5.599 -6.575 -5.631 1.00 95.50 93 LEU A O 1
ATOM 676 N N . GLY A 1 94 ? 3.692 -7.673 -5.130 1.00 94.19 94 GLY A N 1
ATOM 677 C CA . GLY A 1 94 ? 3.894 -8.880 -5.939 1.00 94.19 94 GLY A CA 1
ATOM 678 C C . GLY A 1 94 ? 3.218 -8.839 -7.318 1.00 94.19 94 GLY A C 1
ATOM 679 O O . GLY A 1 94 ? 3.184 -9.848 -8.014 1.00 94.19 94 GLY A O 1
ATOM 680 N N . GLY A 1 95 ? 2.644 -7.705 -7.741 1.00 92.50 95 GLY A N 1
ATOM 681 C CA . GLY A 1 95 ? 1.989 -7.585 -9.052 1.00 92.50 95 GLY A CA 1
ATOM 682 C C . GLY A 1 95 ? 0.708 -8.413 -9.199 1.00 92.50 95 GLY A C 1
ATOM 683 O O . GLY A 1 95 ? 0.341 -8.798 -10.307 1.00 92.50 95 GLY A O 1
ATOM 684 N N . GLY A 1 96 ? 0.021 -8.693 -8.093 1.00 92.12 96 GLY A N 1
ATOM 685 C CA . GLY A 1 96 ? -1.210 -9.480 -8.054 1.00 92.12 96 GLY A CA 1
ATOM 686 C C . GLY A 1 96 ? -1.023 -10.974 -7.822 1.00 92.12 96 GLY A C 1
ATOM 687 O O . GLY A 1 96 ? -2.017 -11.697 -7.781 1.00 92.12 96 GLY A O 1
ATOM 688 N N . ASP A 1 97 ? 0.213 -11.426 -7.638 1.00 90.75 97 ASP A N 1
ATOM 689 C CA . ASP A 1 97 ? 0.538 -12.797 -7.264 1.00 90.75 97 ASP A CA 1
ATOM 690 C C . ASP A 1 97 ? 1.022 -12.834 -5.805 1.00 90.75 97 ASP A C 1
ATOM 692 O O . ASP A 1 97 ? 1.961 -12.136 -5.424 1.00 90.75 97 ASP A O 1
ATOM 696 N N . ALA A 1 98 ? 0.340 -13.616 -4.965 1.00 85.38 98 ALA A N 1
ATOM 697 C CA . ALA A 1 98 ? 0.643 -13.718 -3.537 1.00 85.38 98 ALA A CA 1
ATOM 698 C C . ALA A 1 98 ? 1.949 -14.483 -3.258 1.00 85.38 98 ALA A C 1
ATOM 700 O O . ALA A 1 98 ? 2.573 -14.269 -2.210 1.00 85.38 98 ALA A O 1
ATOM 701 N N . ASP A 1 99 ? 2.347 -15.350 -4.194 1.00 87.19 99 ASP A N 1
ATOM 702 C CA . ASP A 1 99 ? 3.541 -16.191 -4.108 1.00 87.19 99 ASP A CA 1
ATOM 703 C C . ASP A 1 99 ? 4.757 -15.548 -4.795 1.00 87.19 99 ASP A C 1
ATOM 705 O O . ASP A 1 99 ? 5.877 -16.043 -4.649 1.00 87.19 99 ASP A O 1
ATOM 709 N N . ALA A 1 100 ? 4.555 -14.448 -5.529 1.00 87.38 100 ALA A N 1
ATOM 710 C CA . ALA A 1 100 ? 5.631 -13.736 -6.203 1.00 87.38 100 ALA A CA 1
ATOM 711 C C . ALA A 1 100 ? 6.591 -13.066 -5.214 1.00 87.38 100 ALA A C 1
ATOM 713 O O . ALA A 1 100 ? 6.224 -12.640 -4.112 1.00 87.38 100 ALA A O 1
ATOM 714 N N . GLU A 1 101 ? 7.844 -12.940 -5.646 1.00 87.88 101 GLU A N 1
ATOM 715 C CA . GLU A 1 101 ? 8.836 -12.169 -4.919 1.00 87.88 101 GLU A CA 1
ATOM 716 C C . GLU A 1 101 ? 8.436 -10.687 -4.925 1.00 87.88 101 GLU A C 1
ATOM 718 O O . GLU A 1 101 ? 8.142 -10.088 -5.967 1.00 87.88 101 GLU A O 1
ATOM 723 N N . ILE A 1 102 ? 8.400 -10.085 -3.732 1.00 88.69 102 ILE A N 1
ATOM 724 C CA . ILE A 1 102 ? 8.086 -8.664 -3.576 1.00 88.69 102 ILE A CA 1
ATOM 725 C C . ILE A 1 102 ? 9.114 -7.861 -4.385 1.00 88.69 102 ILE A C 1
ATOM 727 O O . ILE A 1 102 ? 10.308 -8.123 -4.307 1.00 88.69 102 ILE A O 1
ATOM 731 N N . ILE A 1 103 ? 8.646 -6.858 -5.135 1.00 86.12 103 ILE A N 1
ATOM 732 C CA . ILE A 1 103 ? 9.452 -5.959 -5.983 1.00 86.12 103 ILE A CA 1
ATOM 733 C C . ILE A 1 103 ? 9.860 -6.555 -7.338 1.00 86.12 103 ILE A C 1
ATOM 735 O O . ILE A 1 103 ? 10.191 -5.779 -8.239 1.00 86.12 103 ILE A O 1
ATOM 739 N N . GLU A 1 104 ? 9.728 -7.865 -7.573 1.00 90.12 104 GLU A N 1
ATOM 740 C CA . GLU A 1 104 ? 10.006 -8.447 -8.896 1.00 90.12 104 GLU A CA 1
ATOM 741 C C . GLU A 1 104 ? 9.084 -7.847 -9.969 1.00 90.12 104 GLU A C 1
ATOM 743 O O . GLU A 1 104 ? 9.558 -7.333 -10.986 1.00 90.12 104 GLU A O 1
ATOM 748 N N . ALA A 1 105 ? 7.771 -7.849 -9.721 1.00 90.94 105 ALA A N 1
ATOM 749 C CA . ALA A 1 105 ? 6.784 -7.284 -10.637 1.00 90.94 105 ALA A CA 1
ATOM 750 C C . ALA A 1 105 ? 6.900 -5.747 -10.778 1.00 90.94 105 ALA A C 1
ATOM 752 O O . ALA A 1 105 ? 6.996 -5.274 -11.913 1.00 90.94 105 ALA A O 1
ATOM 753 N N . PRO A 1 106 ? 6.994 -4.948 -9.691 1.00 92.50 106 PRO A N 1
ATOM 754 C CA . PRO A 1 106 ? 7.329 -3.520 -9.768 1.00 92.50 106 PRO A CA 1
ATOM 755 C C . PRO A 1 106 ? 8.595 -3.196 -10.573 1.00 92.50 106 PRO A C 1
ATOM 757 O O . PRO A 1 106 ? 8.689 -2.129 -11.178 1.00 92.50 106 PRO A O 1
ATOM 760 N N . SER A 1 107 ? 9.567 -4.109 -10.613 1.00 92.88 107 SER A N 1
ATOM 761 C CA . SER A 1 107 ? 10.816 -3.917 -11.353 1.00 92.88 107 SER A CA 1
ATOM 762 C C . SER A 1 107 ? 10.705 -4.190 -12.853 1.00 92.88 107 SER A C 1
ATOM 764 O O . SER A 1 107 ? 11.682 -3.972 -13.573 1.00 92.88 107 SER A O 1
ATOM 766 N N . GLN A 1 108 ? 9.550 -4.644 -13.350 1.00 92.38 108 GLN A N 1
ATOM 767 C CA . GLN A 1 108 ? 9.352 -4.913 -14.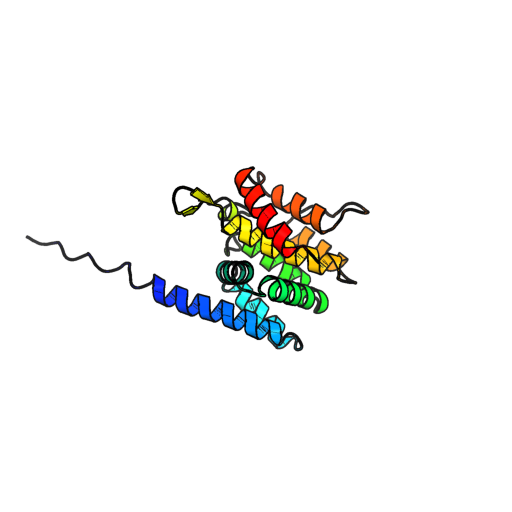772 1.00 92.38 108 GLN A CA 1
ATOM 768 C C . GLN A 1 108 ? 9.138 -3.603 -15.547 1.00 92.38 108 GLN A C 1
ATOM 770 O O . GLN A 1 108 ? 8.159 -2.893 -15.306 1.00 92.38 108 GLN A O 1
ATOM 775 N N . PRO A 1 109 ? 10.033 -3.257 -16.491 1.00 92.69 109 PRO A N 1
ATOM 776 C CA . PRO A 1 109 ? 9.884 -2.051 -17.284 1.00 92.69 109 PRO A CA 1
ATOM 777 C C . PRO A 1 109 ? 8.869 -2.251 -18.410 1.00 92.69 109 PRO A C 1
ATOM 779 O O . PRO A 1 109 ? 8.902 -3.248 -19.135 1.00 92.69 109 PRO A O 1
ATOM 782 N N . GLU A 1 110 ? 8.081 -1.221 -18.671 1.00 91.56 110 GLU A N 1
ATOM 783 C CA . GLU A 1 110 ? 7.316 -1.076 -19.900 1.00 91.56 110 GLU A CA 1
ATOM 784 C C . GLU A 1 110 ? 7.971 -0.057 -20.835 1.00 91.56 110 GLU A C 1
ATOM 786 O O . GLU A 1 110 ? 8.725 0.832 -20.426 1.00 91.56 110 GLU A O 1
ATOM 791 N N . ARG A 1 111 ? 7.714 -0.205 -22.139 1.00 89.19 111 ARG A N 1
ATOM 792 C CA . ARG A 1 111 ? 8.205 0.712 -23.174 1.00 89.19 111 ARG A CA 1
ATOM 793 C C . ARG A 1 111 ? 7.033 1.302 -23.931 1.00 89.19 111 ARG A C 1
ATOM 795 O O . ARG A 1 111 ? 6.337 0.580 -24.639 1.00 89.19 111 ARG A O 1
ATOM 802 N N . GLN A 1 112 ? 6.880 2.615 -23.839 1.00 80.69 112 GLN A N 1
ATOM 803 C CA . GLN A 1 112 ? 5.859 3.362 -24.561 1.00 80.69 112 GLN A CA 1
ATOM 804 C C . GLN A 1 112 ? 6.466 4.653 -25.117 1.00 80.69 112 GLN A C 1
ATOM 806 O O . GLN A 1 112 ? 7.231 5.333 -24.437 1.00 80.69 112 GLN A O 1
ATOM 811 N N . ASP A 1 113 ? 6.185 4.953 -26.388 1.00 82.00 113 ASP A N 1
ATOM 812 C CA . ASP A 1 113 ? 6.599 6.188 -27.074 1.00 82.00 113 ASP A CA 1
ATOM 813 C C . ASP A 1 113 ? 8.107 6.511 -26.993 1.00 82.00 113 ASP A C 1
ATOM 815 O O . ASP A 1 113 ? 8.528 7.665 -26.981 1.00 82.00 113 ASP A O 1
ATOM 819 N N . GLY A 1 114 ? 8.948 5.471 -26.952 1.00 84.75 114 GLY A N 1
ATOM 820 C CA . GLY A 1 114 ? 10.409 5.596 -26.862 1.00 84.75 114 GLY A CA 1
ATOM 821 C C . GLY A 1 114 ? 10.954 5.791 -25.442 1.00 84.75 114 GLY A C 1
ATOM 822 O O . GLY A 1 114 ? 12.172 5.785 -25.266 1.00 84.75 114 GLY A O 1
ATOM 823 N N . SER A 1 115 ? 10.079 5.887 -24.441 1.00 86.12 115 SER A N 1
ATOM 824 C CA . SER A 1 115 ? 10.428 6.000 -23.024 1.00 86.12 115 SER A CA 1
ATOM 825 C C . SER A 1 115 ? 10.296 4.657 -22.301 1.00 86.12 115 SER A C 1
ATOM 827 O O . SER A 1 115 ? 9.536 3.780 -22.717 1.00 86.12 115 SER A O 1
ATOM 829 N N . VAL A 1 116 ? 11.068 4.493 -21.225 1.00 91.19 116 VAL A N 1
ATOM 830 C CA . VAL A 1 116 ? 10.937 3.378 -20.277 1.00 91.19 116 VAL A CA 1
ATOM 831 C C . VAL A 1 116 ? 10.233 3.899 -19.032 1.00 91.19 116 VAL A C 1
ATOM 833 O O . VAL A 1 116 ? 10.625 4.936 -18.498 1.00 91.19 116 VAL A O 1
ATOM 836 N N . TRP A 1 117 ? 9.224 3.172 -18.577 1.00 92.81 117 TRP A N 1
ATOM 837 C CA . TRP A 1 117 ? 8.442 3.491 -17.388 1.00 92.81 117 TRP A CA 1
ATOM 838 C C . TRP A 1 117 ? 8.156 2.211 -16.603 1.00 92.81 117 TRP A C 1
ATOM 840 O O . TRP A 1 117 ? 8.306 1.113 -17.138 1.00 92.81 117 TRP A O 1
ATOM 850 N N . PHE A 1 118 ? 7.822 2.350 -15.323 1.00 95.06 118 PHE A N 1
ATOM 851 C CA . PHE A 1 118 ? 7.613 1.226 -14.407 1.00 95.06 118 PHE A CA 1
ATOM 852 C C . PHE A 1 118 ? 6.213 1.344 -13.787 1.00 95.06 118 PHE A C 1
ATOM 854 O O . PHE A 1 118 ? 6.091 1.762 -12.634 1.00 95.06 118 PHE A O 1
ATOM 861 N N . PRO A 1 119 ? 5.148 1.022 -14.543 1.00 93.19 119 PRO A N 1
ATOM 862 C CA . PRO A 1 119 ? 3.772 1.280 -14.114 1.00 93.19 119 PRO A CA 1
ATOM 863 C C . PRO A 1 119 ? 3.410 0.541 -12.828 1.00 93.19 119 PRO A C 1
ATOM 865 O O . PRO A 1 119 ? 2.783 1.111 -11.942 1.00 93.19 119 PRO A O 1
ATOM 868 N N . LEU A 1 120 ? 3.869 -0.702 -12.666 1.00 95.25 120 LEU A N 1
ATOM 869 C CA . LEU A 1 120 ? 3.613 -1.465 -11.444 1.00 95.25 120 LEU A CA 1
ATOM 870 C C . LEU A 1 120 ? 4.346 -0.889 -10.224 1.00 95.25 120 LEU A C 1
ATOM 872 O O . LEU A 1 120 ? 3.836 -0.988 -9.111 1.00 95.25 120 LEU A O 1
ATOM 876 N N . ALA A 1 121 ? 5.505 -0.246 -10.412 1.00 96.69 121 ALA A N 1
ATOM 877 C CA . ALA A 1 121 ? 6.165 0.481 -9.330 1.00 96.69 121 ALA A CA 1
ATOM 878 C C . ALA A 1 121 ? 5.360 1.714 -8.919 1.00 96.69 121 ALA A C 1
ATOM 880 O O . ALA A 1 121 ? 5.151 1.931 -7.728 1.00 96.69 121 ALA A O 1
ATOM 881 N N . GLU A 1 122 ? 4.875 2.487 -9.891 1.00 96.19 122 GLU A N 1
ATOM 882 C CA . GLU A 1 122 ? 4.047 3.668 -9.642 1.00 96.19 122 GLU A CA 1
ATOM 883 C C . GLU A 1 122 ? 2.725 3.305 -8.953 1.00 96.19 122 GLU A C 1
ATOM 885 O O . GLU A 1 122 ? 2.390 3.894 -7.926 1.00 96.19 122 GLU A O 1
ATOM 890 N N . GLN A 1 123 ? 2.032 2.267 -9.426 1.00 95.88 123 GLN A N 1
ATOM 891 C CA . GLN A 1 123 ? 0.810 1.747 -8.805 1.00 95.88 123 GLN A CA 1
ATOM 892 C C . GLN A 1 123 ? 1.046 1.238 -7.377 1.00 95.88 123 GLN A C 1
ATOM 894 O O . GLN A 1 123 ? 0.264 1.541 -6.470 1.00 95.88 123 GLN A O 1
ATOM 899 N N . ALA A 1 124 ? 2.138 0.499 -7.148 1.00 96.94 124 ALA A N 1
ATOM 900 C CA . ALA A 1 124 ? 2.508 0.042 -5.812 1.00 96.94 124 ALA A CA 1
ATOM 901 C C . ALA A 1 124 ? 2.809 1.211 -4.871 1.00 96.94 124 ALA A C 1
ATOM 903 O O . ALA A 1 124 ? 2.345 1.220 -3.728 1.00 96.94 124 ALA A O 1
ATOM 904 N N . GLY A 1 125 ? 3.522 2.221 -5.371 1.00 97.50 125 GLY A N 1
ATOM 905 C CA . GLY A 1 125 ? 3.751 3.477 -4.673 1.00 97.50 125 GLY A CA 1
ATOM 906 C C . GLY A 1 125 ? 2.444 4.152 -4.296 1.00 97.50 125 GLY A C 1
ATOM 907 O O . GLY A 1 125 ? 2.228 4.471 -3.129 1.00 97.50 125 GLY A O 1
ATOM 908 N N . PHE A 1 126 ? 1.540 4.311 -5.261 1.00 97.81 126 PHE A N 1
ATOM 909 C CA . PHE A 1 126 ? 0.243 4.947 -5.063 1.00 97.81 126 PHE A CA 1
ATOM 910 C C . PHE A 1 126 ? -0.570 4.268 -3.956 1.00 97.81 126 PHE A C 1
ATOM 912 O O . PHE A 1 126 ? -1.017 4.929 -3.016 1.00 97.81 126 PHE A O 1
ATOM 919 N N . PHE A 1 127 ? -0.719 2.944 -4.007 1.00 98.00 127 PHE A N 1
ATOM 920 C CA . PHE A 1 127 ? -1.472 2.222 -2.983 1.00 98.00 127 PHE A CA 1
ATOM 921 C C . PHE A 1 127 ? -0.794 2.293 -1.606 1.00 98.00 127 PHE A C 1
ATOM 923 O O . PHE A 1 127 ? -1.457 2.594 -0.610 1.00 98.00 127 PHE A O 1
ATOM 930 N N . ALA A 1 128 ? 0.531 2.114 -1.541 1.00 98.06 128 ALA A N 1
ATOM 931 C CA . ALA A 1 128 ? 1.298 2.265 -0.304 1.00 98.06 128 ALA A CA 1
ATOM 932 C C . ALA A 1 128 ? 1.153 3.672 0.305 1.00 98.06 128 ALA A C 1
ATOM 934 O O . ALA A 1 128 ? 1.030 3.809 1.523 1.00 98.06 128 ALA A O 1
ATOM 935 N N . GLY A 1 129 ? 1.086 4.714 -0.529 1.00 97.94 129 GLY A N 1
ATOM 936 C CA . GLY A 1 129 ? 0.840 6.088 -0.095 1.00 97.94 129 GLY A CA 1
ATOM 937 C C . GLY A 1 12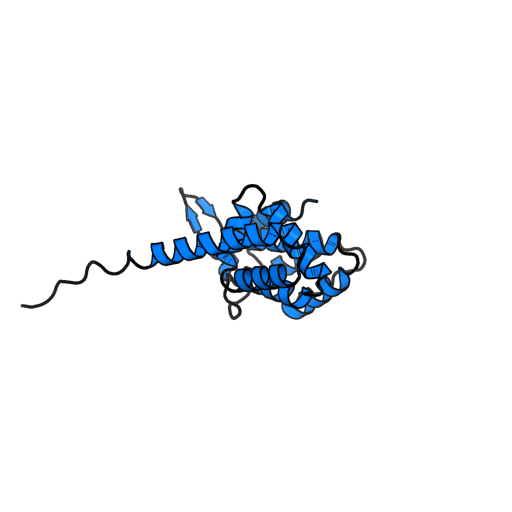9 ? -0.542 6.275 0.541 1.00 97.94 129 GLY A C 1
ATOM 938 O O . GLY A 1 129 ? -0.655 6.934 1.576 1.00 97.94 129 GLY A O 1
ATOM 939 N N . CYS A 1 130 ? -1.595 5.650 -0.003 1.00 97.81 130 CYS A N 1
ATOM 940 C CA . CYS A 1 130 ? -2.923 5.652 0.629 1.00 97.81 130 CYS A CA 1
ATOM 941 C C . CYS A 1 130 ? -2.935 4.924 1.978 1.00 97.81 130 CYS A C 1
ATOM 943 O O . CYS A 1 130 ? -3.648 5.338 2.894 1.00 97.81 130 CYS A O 1
ATOM 945 N N . VAL A 1 131 ? -2.182 3.825 2.096 1.00 97.94 131 VAL A N 1
ATOM 946 C CA . VAL A 1 131 ? -2.033 3.085 3.356 1.00 97.94 131 VAL A CA 1
ATOM 947 C C . VAL A 1 131 ? -1.325 3.961 4.388 1.00 97.94 131 VAL A C 1
ATOM 949 O O . VAL A 1 131 ? -1.856 4.152 5.479 1.00 97.94 131 VAL A O 1
ATOM 952 N N . ALA A 1 132 ? -0.194 4.576 4.031 1.00 97.75 132 ALA A N 1
ATOM 953 C CA . ALA A 1 132 ? 0.531 5.486 4.916 1.00 97.75 132 ALA A CA 1
ATOM 954 C C . ALA A 1 132 ? -0.344 6.654 5.399 1.00 97.75 132 ALA A C 1
ATOM 956 O O . ALA A 1 132 ? -0.397 6.931 6.598 1.00 97.75 132 ALA A O 1
ATOM 957 N N . ALA A 1 133 ? -1.079 7.299 4.487 1.00 96.19 133 ALA A N 1
ATOM 958 C CA . ALA A 1 133 ? -1.981 8.400 4.821 1.00 96.19 133 ALA A CA 1
ATOM 959 C C . ALA A 1 133 ? -3.120 7.975 5.761 1.00 96.19 133 ALA A C 1
ATOM 961 O O . ALA A 1 133 ? -3.507 8.743 6.643 1.00 96.19 133 ALA A O 1
ATOM 962 N N . ALA A 1 134 ? -3.663 6.767 5.589 1.00 95.81 134 ALA A N 1
ATOM 963 C CA . ALA A 1 134 ? -4.709 6.246 6.464 1.00 95.81 134 ALA A CA 1
ATOM 964 C C . ALA A 1 134 ? -4.172 5.914 7.861 1.00 95.81 134 ALA A C 1
ATOM 966 O O . ALA A 1 134 ? -4.790 6.290 8.855 1.00 95.81 134 ALA A O 1
ATOM 967 N N . ILE A 1 135 ? -2.997 5.286 7.952 1.00 95.94 135 ILE A N 1
ATOM 968 C CA . ILE A 1 135 ? -2.348 4.981 9.235 1.00 95.94 135 ILE A CA 1
ATOM 969 C C . ILE A 1 135 ? -2.012 6.267 9.992 1.00 95.94 135 ILE A C 1
ATOM 971 O O . ILE A 1 135 ? -2.302 6.361 11.180 1.00 95.94 135 ILE A O 1
ATOM 975 N N . ALA A 1 136 ? -1.457 7.274 9.310 1.00 93.88 136 ALA A N 1
ATOM 976 C CA . ALA A 1 136 ? -1.088 8.551 9.922 1.00 93.88 136 ALA A CA 1
ATOM 977 C C . ALA A 1 136 ? -2.285 9.310 10.531 1.00 93.88 136 ALA A C 1
ATOM 979 O O . ALA A 1 136 ? -2.102 10.120 11.437 1.00 93.88 136 ALA A O 1
ATOM 980 N N . GLN A 1 137 ? -3.502 9.060 10.039 1.00 92.19 137 GLN A N 1
ATOM 981 C CA . GLN A 1 137 ? -4.734 9.686 10.529 1.00 92.19 137 GLN A CA 1
ATOM 982 C C . GLN A 1 137 ? -5.520 8.810 11.515 1.00 92.19 137 GLN A C 1
ATOM 984 O O . GLN A 1 137 ? -6.408 9.315 12.204 1.00 92.19 137 GLN A O 1
ATOM 989 N N . ALA A 1 138 ? -5.239 7.508 11.576 1.00 90.44 138 ALA A N 1
ATOM 990 C CA . ALA A 1 138 ? -5.992 6.572 12.395 1.00 90.44 138 ALA A CA 1
ATOM 991 C C . ALA A 1 138 ? -5.611 6.686 13.876 1.00 90.44 138 ALA A C 1
ATOM 993 O O . ALA A 1 138 ? -4.436 6.637 14.236 1.00 90.44 138 ALA A O 1
ATOM 994 N N . SER A 1 139 ? -6.615 6.736 14.757 1.00 85.00 139 SER A N 1
ATOM 995 C CA . SER A 1 139 ? -6.404 6.652 16.210 1.00 85.00 139 SER A CA 1
ATOM 996 C C . SER A 1 139 ? -5.739 5.342 16.638 1.00 85.00 139 SER A C 1
ATOM 998 O O . SER A 1 139 ? -5.003 5.330 17.617 1.00 85.00 139 SER A O 1
ATOM 1000 N N . ASP A 1 140 ? -5.976 4.263 15.884 1.00 83.75 140 ASP A N 1
ATOM 1001 C CA . ASP A 1 140 ? -5.460 2.912 16.137 1.00 83.75 140 ASP A CA 1
ATOM 1002 C C . ASP A 1 140 ? -4.393 2.490 15.106 1.00 83.75 140 ASP A C 1
ATOM 1004 O O . ASP A 1 140 ? -4.236 1.306 14.799 1.00 83.75 140 ASP A O 1
ATOM 1008 N N . GLY A 1 141 ? -3.644 3.456 14.555 1.00 89.00 141 GLY A N 1
ATOM 1009 C CA . GLY A 1 141 ? -2.619 3.212 13.531 1.00 89.00 141 GLY A CA 1
ATOM 1010 C C . GLY A 1 141 ? -1.532 2.208 13.945 1.00 89.00 141 GLY A C 1
ATOM 1011 O O . GLY A 1 141 ? -0.972 1.525 13.091 1.00 89.00 141 GLY A O 1
ATOM 1012 N N . GLU A 1 142 ? -1.284 2.033 15.247 1.00 93.50 142 GLU A N 1
ATOM 1013 C CA . GLU A 1 142 ? -0.329 1.050 15.781 1.00 93.50 142 GLU A CA 1
ATOM 1014 C C . GLU A 1 142 ? -0.667 -0.395 15.380 1.00 93.50 142 GLU A C 1
ATOM 1016 O O . GLU A 1 142 ? 0.238 -1.175 15.079 1.00 93.50 142 GLU A O 1
ATOM 1021 N N . ARG A 1 143 ? -1.958 -0.760 15.309 1.00 95.19 143 ARG A N 1
ATOM 1022 C CA . ARG A 1 143 ? -2.368 -2.104 14.861 1.00 95.19 143 ARG A CA 1
ATOM 1023 C C . ARG A 1 143 ? -2.044 -2.321 13.387 1.00 95.19 143 ARG A C 1
ATOM 1025 O O . ARG A 1 143 ? -1.625 -3.409 13.002 1.00 95.19 143 ARG A O 1
ATOM 1032 N N . ALA A 1 144 ? -2.210 -1.278 12.576 1.00 95.88 144 ALA A N 1
ATOM 1033 C CA . ALA A 1 144 ? -1.887 -1.318 11.157 1.00 95.88 144 ALA A CA 1
ATOM 1034 C C . ALA A 1 144 ? -0.377 -1.402 10.922 1.00 95.88 144 ALA A C 1
ATOM 1036 O O . ALA A 1 144 ? 0.062 -2.197 10.096 1.00 95.88 144 ALA A O 1
ATOM 1037 N N . ILE A 1 145 ? 0.418 -0.663 11.699 1.00 97.00 145 ILE A N 1
ATOM 1038 C CA . ILE A 1 145 ? 1.881 -0.782 11.698 1.00 97.00 145 ILE A CA 1
ATOM 1039 C C . ILE A 1 145 ? 2.298 -2.214 12.051 1.00 97.00 145 ILE A C 1
ATOM 1041 O O . ILE A 1 145 ? 3.069 -2.815 11.309 1.00 97.00 145 ILE A O 1
ATOM 1045 N N . ALA A 1 146 ? 1.746 -2.791 13.124 1.00 96.69 146 ALA A N 1
ATOM 1046 C CA . ALA A 1 146 ? 2.063 -4.159 13.531 1.00 96.69 146 ALA A CA 1
ATOM 1047 C C . ALA A 1 146 ? 1.716 -5.191 12.442 1.00 96.69 146 ALA A C 1
ATOM 1049 O O . ALA A 1 146 ? 2.533 -6.060 12.141 1.00 96.69 146 ALA A O 1
ATOM 1050 N N . ALA A 1 147 ? 0.544 -5.062 11.811 1.00 97.00 147 ALA A N 1
ATOM 1051 C CA . ALA A 1 147 ? 0.134 -5.929 10.709 1.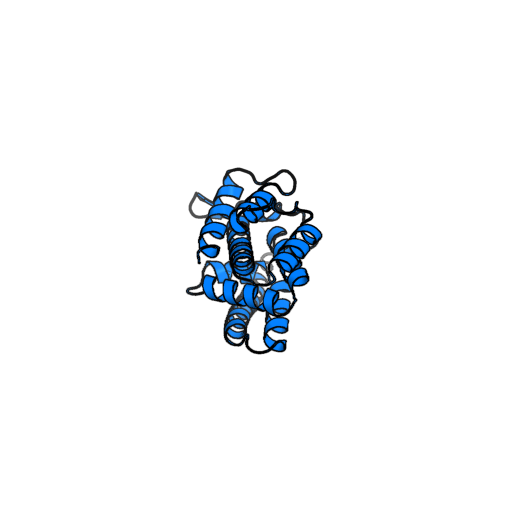00 97.00 147 ALA A CA 1
ATOM 1052 C C . ALA A 1 147 ? 1.068 -5.817 9.491 1.00 97.00 147 ALA A C 1
ATOM 1054 O O . ALA A 1 147 ? 1.412 -6.832 8.888 1.00 97.00 147 ALA A O 1
ATOM 1055 N N . LEU A 1 148 ? 1.507 -4.604 9.139 1.00 96.75 148 LEU A N 1
ATOM 1056 C CA . LEU A 1 148 ? 2.457 -4.387 8.045 1.00 96.75 148 LEU A CA 1
ATOM 1057 C C . LEU A 1 148 ? 3.825 -5.003 8.343 1.00 96.75 148 LEU A C 1
ATOM 1059 O O . LEU A 1 148 ? 4.355 -5.724 7.503 1.00 96.75 148 LEU A O 1
ATOM 1063 N N . THR A 1 149 ? 4.369 -4.763 9.537 1.00 96.75 149 THR A N 1
ATOM 1064 C CA . THR A 1 149 ? 5.629 -5.361 10.006 1.00 96.75 149 THR A CA 1
ATOM 1065 C C . THR A 1 149 ? 5.579 -6.886 9.940 1.00 96.75 149 THR A C 1
ATOM 1067 O O . THR A 1 149 ? 6.514 -7.501 9.439 1.00 96.75 149 THR A O 1
ATOM 1070 N N . GLU A 1 150 ? 4.480 -7.503 10.378 1.00 95.62 150 GLU A N 1
ATOM 1071 C CA . GLU A 1 150 ? 4.321 -8.959 10.331 1.00 95.62 150 GLU A CA 1
ATOM 1072 C C . GLU A 1 150 ? 4.223 -9.493 8.893 1.00 95.62 150 GLU A C 1
ATOM 1074 O O . GLU A 1 150 ? 4.935 -10.427 8.537 1.00 95.62 150 GLU A O 1
ATOM 1079 N N . ARG A 1 151 ? 3.347 -8.923 8.055 1.00 94.25 151 ARG A N 1
ATOM 1080 C CA . ARG A 1 151 ? 3.020 -9.498 6.734 1.00 94.25 151 ARG A CA 1
ATOM 1081 C C . ARG A 1 151 ? 4.023 -9.165 5.635 1.00 94.25 151 ARG A C 1
ATOM 1083 O O . ARG A 1 151 ? 4.160 -9.933 4.680 1.00 94.25 151 ARG A O 1
ATOM 1090 N N . LEU A 1 152 ? 4.692 -8.020 5.744 1.00 92.81 152 LEU A N 1
ATOM 1091 C CA . LEU A 1 152 ? 5.743 -7.607 4.813 1.00 92.81 152 LEU A CA 1
ATOM 1092 C C . LEU A 1 152 ? 7.143 -7.951 5.324 1.00 92.81 152 LEU A C 1
ATOM 1094 O O . LEU A 1 152 ? 8.101 -7.730 4.592 1.00 92.81 152 LEU A O 1
ATOM 1098 N N . GLU A 1 153 ? 7.256 -8.474 6.549 1.00 93.56 153 GLU A N 1
ATOM 1099 C CA . GLU A 1 153 ? 8.533 -8.781 7.205 1.00 93.56 153 GLU A CA 1
ATOM 1100 C C . GLU A 1 153 ? 9.471 -7.557 7.270 1.00 93.56 153 GLU A C 1
ATOM 1102 O O . GLU A 1 153 ? 10.687 -7.668 7.129 1.00 93.56 153 GLU A O 1
ATOM 1107 N N . ILE A 1 154 ? 8.892 -6.369 7.485 1.00 94.31 154 ILE A N 1
ATOM 1108 C CA . ILE A 1 154 ? 9.614 -5.090 7.595 1.00 94.31 154 ILE A CA 1
ATOM 1109 C C . ILE A 1 154 ? 9.839 -4.694 9.052 1.00 94.31 154 ILE A C 1
ATOM 1111 O O . ILE A 1 154 ? 9.113 -5.123 9.947 1.00 94.31 154 ILE A O 1
ATOM 1115 N N . GLU A 1 155 ? 10.811 -3.824 9.308 1.00 94.69 155 GLU A N 1
ATOM 1116 C CA . GLU A 1 155 ? 11.107 -3.361 10.665 1.00 94.69 155 GLU A CA 1
ATOM 1117 C C . GLU A 1 155 ? 10.056 -2.364 11.181 1.00 94.69 155 GLU A C 1
ATOM 1119 O O . GLU A 1 155 ? 9.443 -1.615 10.416 1.00 94.69 155 GLU A O 1
ATOM 1124 N N . LEU A 1 156 ? 9.858 -2.330 12.504 1.00 93.88 156 LEU A N 1
ATOM 1125 C CA . LEU A 1 156 ? 9.001 -1.335 13.158 1.00 93.88 156 LEU A CA 1
ATOM 1126 C C . LEU A 1 156 ? 9.570 0.087 12.992 1.00 93.88 156 LEU A C 1
ATOM 1128 O O . LEU A 1 156 ? 10.793 0.252 12.994 1.00 93.88 156 LEU A O 1
ATOM 1132 N N . PRO A 1 157 ? 8.712 1.123 12.915 1.00 93.19 157 PRO A N 1
ATOM 1133 C CA . PRO A 1 157 ? 9.171 2.508 12.889 1.00 93.19 157 PRO A CA 1
ATOM 1134 C C . PRO A 1 157 ? 9.880 2.868 14.194 1.00 93.19 157 PRO A C 1
ATOM 1136 O O . PRO A 1 157 ? 9.491 2.415 15.278 1.00 93.19 157 PRO A O 1
ATOM 1139 N N . LEU A 1 158 ? 10.902 3.723 14.113 1.00 90.19 158 LEU A N 1
ATOM 1140 C CA . LEU A 1 158 ? 11.520 4.267 15.315 1.00 90.19 158 LEU A CA 1
ATOM 1141 C C . LEU A 1 158 ? 10.575 5.265 15.997 1.00 90.19 158 LEU A C 1
ATOM 1143 O O . LEU A 1 158 ? 9.691 5.849 15.360 1.00 90.19 158 LEU A O 1
ATOM 1147 N N . PRO A 1 159 ? 10.768 5.524 17.304 1.00 81.25 159 PRO A N 1
ATOM 1148 C CA . PRO A 1 159 ? 10.030 6.576 17.982 1.00 81.25 159 PRO A CA 1
ATOM 1149 C C . PRO A 1 159 ? 10.209 7.917 17.255 1.00 81.25 159 PRO A C 1
ATOM 1151 O O . PRO A 1 159 ? 11.328 8.421 17.155 1.00 81.25 159 PRO A O 1
ATOM 1154 N N . ASN A 1 160 ? 9.090 8.516 16.837 1.00 83.19 160 ASN A N 1
ATOM 1155 C CA . ASN A 1 160 ? 8.977 9.773 16.078 1.00 83.19 160 ASN A CA 1
ATOM 1156 C C . ASN A 1 160 ? 9.237 9.702 14.563 1.00 83.19 160 ASN A C 1
ATOM 1158 O O . ASN A 1 160 ? 9.229 10.757 13.924 1.00 83.19 160 ASN A O 1
ATOM 1162 N N . ASP A 1 161 ? 9.423 8.521 13.970 1.00 87.81 161 ASP A N 1
ATOM 1163 C CA . ASP A 1 161 ? 9.419 8.421 12.509 1.00 87.81 161 ASP A CA 1
ATOM 1164 C C . ASP A 1 161 ? 8.025 8.750 11.956 1.00 87.81 161 ASP A C 1
ATOM 1166 O O . ASP A 1 161 ? 7.000 8.289 12.465 1.00 87.81 161 ASP A O 1
ATOM 1170 N N . GLY A 1 162 ? 7.985 9.549 10.888 1.00 91.69 162 GLY A N 1
ATOM 1171 C CA . GLY A 1 162 ? 6.765 9.727 10.105 1.00 91.69 162 GLY A CA 1
ATOM 1172 C C . GLY A 1 162 ? 6.402 8.412 9.422 1.00 91.69 162 GLY A C 1
ATOM 1173 O O . GLY A 1 162 ? 7.257 7.796 8.787 1.00 91.69 162 GLY A O 1
ATOM 1174 N N . VAL A 1 163 ? 5.145 7.976 9.544 1.00 93.62 163 VAL A N 1
ATOM 1175 C CA . VAL A 1 163 ? 4.658 6.714 8.953 1.00 93.62 163 VAL A CA 1
ATOM 1176 C C . VAL A 1 163 ? 4.882 6.676 7.439 1.00 93.62 163 VAL A C 1
ATOM 1178 O O . VAL A 1 163 ? 5.227 5.636 6.886 1.00 93.62 163 VAL A O 1
ATOM 1181 N N . ASP A 1 164 ? 4.714 7.815 6.775 1.00 93.00 164 ASP A N 1
ATOM 1182 C CA . ASP A 1 164 ? 4.965 7.998 5.350 1.00 93.00 164 ASP A CA 1
ATOM 1183 C C . ASP A 1 164 ? 6.439 7.769 4.989 1.00 93.00 164 ASP A C 1
ATOM 1185 O O . ASP A 1 164 ? 6.744 6.999 4.077 1.00 93.00 164 ASP A O 1
ATOM 1189 N N . ILE A 1 165 ? 7.355 8.381 5.743 1.00 94.00 165 ILE A N 1
ATOM 1190 C CA . ILE A 1 165 ? 8.801 8.240 5.540 1.00 94.00 165 ILE A CA 1
ATOM 1191 C C . ILE A 1 165 ? 9.242 6.803 5.826 1.00 94.00 165 ILE A C 1
ATOM 1193 O O . ILE A 1 165 ? 9.965 6.214 5.018 1.00 94.00 165 ILE A O 1
ATOM 1197 N N . TRP A 1 166 ? 8.797 6.237 6.949 1.00 96.31 166 TRP A N 1
ATOM 1198 C CA . TRP A 1 166 ? 9.117 4.874 7.363 1.00 96.31 166 TRP A CA 1
ATOM 1199 C C . TRP A 1 166 ? 8.661 3.851 6.320 1.00 96.31 166 TRP A C 1
ATOM 1201 O O . TRP A 1 166 ? 9.484 3.080 5.823 1.00 96.31 166 TRP A O 1
ATOM 1211 N N . LEU A 1 167 ? 7.382 3.869 5.929 1.00 97.00 167 LEU A N 1
ATOM 1212 C CA . LEU A 1 167 ? 6.835 2.853 5.032 1.00 97.00 167 LEU A CA 1
ATOM 1213 C C . LEU A 1 167 ? 7.496 2.907 3.648 1.00 97.00 167 LEU A C 1
ATOM 1215 O O . LEU A 1 167 ? 7.872 1.869 3.104 1.00 97.00 167 LEU A O 1
ATOM 1219 N N . ALA A 1 168 ? 7.708 4.109 3.099 1.00 95.88 168 ALA A N 1
ATOM 1220 C CA . ALA A 1 168 ? 8.398 4.269 1.820 1.00 95.88 168 ALA A CA 1
ATOM 1221 C C . ALA A 1 168 ? 9.858 3.781 1.876 1.00 95.88 168 ALA A C 1
ATOM 1223 O O . ALA A 1 168 ? 10.369 3.216 0.909 1.00 95.88 168 ALA A O 1
ATOM 1224 N N . GLN A 1 169 ? 10.566 3.991 2.991 1.00 95.50 169 GLN A N 1
ATOM 1225 C CA . GLN A 1 169 ? 11.933 3.485 3.162 1.00 95.50 169 GLN A CA 1
ATOM 1226 C C . GLN A 1 169 ? 11.981 1.960 3.280 1.00 95.50 169 GLN A C 1
ATOM 1228 O O . GLN A 1 169 ? 12.809 1.339 2.611 1.00 95.50 169 GLN A O 1
ATOM 1233 N N . GLN A 1 170 ? 11.091 1.366 4.076 1.00 96.12 170 GLN A N 1
ATOM 1234 C CA . GLN A 1 170 ? 11.028 -0.084 4.253 1.00 96.12 170 GLN A CA 1
ATOM 1235 C C . GLN A 1 170 ? 10.722 -0.785 2.926 1.00 96.12 170 GLN A C 1
ATOM 1237 O O . GLN A 1 170 ? 11.473 -1.665 2.521 1.00 96.12 170 GLN A O 1
ATOM 1242 N N . ILE A 1 171 ? 9.705 -0.328 2.184 1.00 95.56 171 ILE A N 1
ATOM 1243 C CA . ILE A 1 171 ? 9.331 -0.939 0.897 1.00 95.56 171 ILE A CA 1
ATOM 1244 C C . ILE A 1 171 ? 10.465 -0.852 -0.131 1.00 95.56 171 ILE A C 1
ATOM 1246 O O . ILE A 1 171 ? 10.742 -1.829 -0.822 1.00 95.56 171 ILE A O 1
ATOM 1250 N N . ARG A 1 172 ? 11.171 0.283 -0.216 1.00 93.38 172 ARG A N 1
ATOM 1251 C CA . ARG A 1 172 ? 12.327 0.420 -1.123 1.00 93.38 172 ARG A CA 1
ATOM 1252 C C . ARG A 1 172 ? 13.486 -0.507 -0.771 1.00 93.38 172 ARG A C 1
ATOM 1254 O O . ARG A 1 172 ? 14.309 -0.779 -1.642 1.00 93.38 172 ARG A O 1
ATOM 1261 N N . SER A 1 173 ? 13.553 -0.954 0.480 1.00 92.25 173 SER A N 1
ATOM 1262 C CA . SER A 1 173 ? 14.618 -1.810 1.007 1.00 92.25 173 SER A CA 1
ATOM 1263 C C . SER A 1 173 ? 14.241 -3.295 1.024 1.00 92.25 173 SER A C 1
ATOM 1265 O O . SER A 1 173 ? 15.058 -4.106 1.446 1.00 92.25 173 SER A O 1
ATOM 1267 N N . LEU A 1 174 ? 13.030 -3.662 0.583 1.00 89.88 174 LEU A N 1
ATOM 1268 C CA . LEU A 1 174 ? 12.600 -5.058 0.491 1.00 89.88 174 LEU A CA 1
ATOM 1269 C C . LEU A 1 174 ? 13.409 -5.830 -0.561 1.00 89.88 174 LEU A C 1
ATOM 1271 O O . LEU A 1 174 ? 13.741 -5.293 -1.621 1.00 89.88 174 LEU A O 1
ATOM 1275 N N . GLY A 1 175 ? 13.684 -7.106 -0.274 1.00 80.19 175 GLY A N 1
ATOM 1276 C CA . GLY A 1 175 ? 14.499 -7.972 -1.130 1.00 80.19 175 GLY A CA 1
ATOM 1277 C C . GLY A 1 175 ? 15.919 -7.425 -1.300 1.00 80.19 175 GLY A C 1
ATOM 1278 O O . GLY A 1 175 ? 16.550 -6.997 -0.336 1.00 80.19 175 GLY A O 1
ATOM 1279 N N . ASP A 1 176 ? 16.400 -7.388 -2.542 1.00 82.31 176 ASP A N 1
ATOM 1280 C CA . ASP A 1 176 ? 17.678 -6.750 -2.899 1.00 82.31 176 ASP A CA 1
ATOM 1281 C C . ASP A 1 176 ? 17.581 -5.211 -3.017 1.00 82.31 176 ASP A C 1
ATOM 1283 O O . ASP A 1 176 ? 18.562 -4.532 -3.341 1.00 82.31 176 ASP A O 1
ATOM 1287 N N . GLY A 1 177 ? 16.402 -4.648 -2.739 1.00 84.06 177 GLY A N 1
ATOM 1288 C CA . GLY A 1 177 ? 16.094 -3.231 -2.852 1.00 84.06 177 GLY A CA 1
ATOM 1289 C C . GLY A 1 177 ? 15.700 -2.798 -4.265 1.00 84.06 177 GLY A C 1
ATOM 1290 O O . GLY A 1 177 ? 16.118 -3.357 -5.282 1.00 84.06 177 GLY A O 1
ATOM 1291 N N . MET A 1 178 ? 14.888 -1.744 -4.346 1.00 92.38 178 MET A N 1
ATOM 1292 C CA . MET A 1 178 ? 14.495 -1.162 -5.628 1.00 92.38 178 MET A CA 1
ATOM 1293 C C . MET A 1 178 ? 15.689 -0.504 -6.326 1.00 92.38 178 MET A C 1
ATOM 1295 O O . MET A 1 178 ? 16.422 0.298 -5.742 1.00 92.38 178 MET A O 1
ATOM 1299 N N . SER A 1 179 ? 15.830 -0.753 -7.631 1.00 93.50 179 SER A N 1
ATOM 1300 C CA . SER A 1 179 ? 16.749 0.040 -8.453 1.00 93.50 179 SER A CA 1
ATOM 1301 C C . SER A 1 179 ? 16.333 1.519 -8.470 1.00 93.50 179 SER A C 1
ATOM 1303 O O . SER A 1 179 ? 15.155 1.840 -8.326 1.00 93.50 179 SER A O 1
ATOM 1305 N N . GLY A 1 180 ? 17.283 2.432 -8.705 1.00 93.69 180 GLY A N 1
ATOM 1306 C CA . GLY A 1 180 ? 17.005 3.877 -8.742 1.00 93.69 180 GLY A CA 1
ATOM 1307 C C . GLY A 1 180 ? 15.813 4.277 -9.633 1.00 93.69 180 GLY A C 1
ATOM 1308 O O . GLY A 1 180 ? 14.950 5.015 -9.162 1.00 93.69 180 GLY A O 1
ATOM 1309 N N . PRO A 1 181 ? 15.706 3.775 -10.88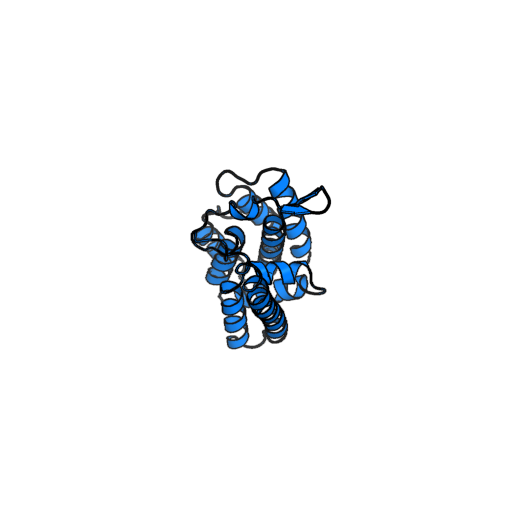1 1.00 93.94 181 PRO A N 1
ATOM 1310 C CA . PRO A 1 181 ? 14.546 4.041 -11.730 1.00 93.94 181 PRO A CA 1
ATOM 1311 C C . PRO A 1 181 ? 13.225 3.516 -11.155 1.00 93.94 181 PRO A C 1
ATOM 1313 O O . PRO A 1 181 ? 12.231 4.231 -11.186 1.00 93.94 181 PRO A O 1
ATOM 1316 N N . VAL A 1 182 ? 13.211 2.300 -10.602 1.00 95.00 182 VAL A N 1
ATOM 1317 C CA . VAL A 1 182 ? 12.008 1.705 -9.990 1.00 95.00 182 VAL A CA 1
ATOM 1318 C C . VAL A 1 182 ? 11.569 2.530 -8.780 1.00 95.00 182 VAL A C 1
ATOM 1320 O O . VAL A 1 182 ? 10.406 2.914 -8.685 1.00 95.00 182 VAL A O 1
ATOM 1323 N N . ALA A 1 183 ? 12.517 2.882 -7.906 1.00 96.00 183 ALA A N 1
ATOM 1324 C CA . ALA A 1 183 ? 12.270 3.713 -6.733 1.00 96.00 183 ALA A CA 1
ATOM 1325 C C . ALA A 1 183 ? 11.719 5.096 -7.109 1.00 96.00 183 ALA A C 1
ATOM 1327 O O . ALA A 1 183 ? 10.836 5.600 -6.429 1.00 96.00 183 ALA A O 1
ATOM 1328 N N . GLN A 1 184 ? 12.183 5.693 -8.212 1.00 96.19 184 GLN A N 1
ATOM 1329 C CA . GLN A 1 184 ? 11.665 6.976 -8.690 1.00 96.19 184 GLN A CA 1
ATOM 1330 C C . GLN A 1 184 ? 10.173 6.906 -9.048 1.00 96.19 184 GLN A C 1
ATOM 1332 O O . GLN A 1 184 ? 9.421 7.809 -8.684 1.00 96.19 184 GLN A O 1
ATOM 1337 N N . TRP A 1 185 ? 9.748 5.862 -9.765 1.00 96.25 185 TRP A N 1
ATOM 1338 C CA . TRP A 1 185 ? 8.339 5.679 -10.133 1.00 96.25 185 TRP A CA 1
ATOM 1339 C C . TRP A 1 185 ? 7.481 5.325 -8.920 1.00 96.25 185 TRP A C 1
ATOM 1341 O O . TRP A 1 185 ? 6.407 5.896 -8.745 1.00 96.25 185 TRP A O 1
ATOM 1351 N N . PHE A 1 186 ? 7.994 4.478 -8.028 1.00 97.50 186 PHE A N 1
ATOM 1352 C CA . PHE A 1 186 ? 7.357 4.212 -6.742 1.00 97.50 186 PHE A CA 1
ATOM 1353 C C . PHE A 1 186 ? 7.151 5.497 -5.926 1.00 97.50 186 PHE A C 1
ATOM 1355 O O . PHE A 1 186 ? 6.038 5.786 -5.492 1.00 97.50 186 PHE A O 1
ATOM 1362 N N . ASP A 1 187 ? 8.196 6.311 -5.761 1.00 97.06 187 ASP A N 1
ATOM 1363 C CA . ASP A 1 187 ? 8.143 7.553 -4.986 1.00 97.06 187 ASP A CA 1
ATOM 1364 C C . ASP A 1 187 ? 7.172 8.574 -5.610 1.00 97.06 187 ASP A C 1
ATOM 1366 O O . ASP A 1 187 ? 6.525 9.335 -4.879 1.00 97.06 187 ASP A O 1
ATOM 1370 N N . ALA A 1 188 ? 7.036 8.588 -6.942 1.00 95.94 188 ALA A N 1
ATOM 1371 C CA . ALA A 1 188 ? 6.070 9.429 -7.647 1.00 95.94 188 ALA A CA 1
ATOM 1372 C C . ALA A 1 188 ? 4.627 9.065 -7.262 1.00 95.94 188 ALA A C 1
ATOM 1374 O O . ALA A 1 188 ? 3.900 9.928 -6.753 1.00 95.94 188 ALA A O 1
ATOM 1375 N N . GLY A 1 189 ? 4.254 7.789 -7.399 1.00 96.75 189 GLY A N 1
ATOM 1376 C CA . GLY A 1 189 ? 2.935 7.295 -6.998 1.00 96.75 189 GLY A CA 1
ATOM 1377 C C . GLY A 1 189 ? 2.683 7.476 -5.499 1.00 96.75 189 GLY A C 1
ATOM 1378 O O . GLY A 1 189 ? 1.642 7.999 -5.091 1.00 96.75 189 GLY A O 1
ATOM 1379 N N . PHE A 1 190 ? 3.671 7.148 -4.662 1.00 97.81 190 PHE A N 1
ATOM 1380 C CA . PHE A 1 190 ? 3.578 7.293 -3.208 1.00 97.81 190 PHE A CA 1
ATOM 1381 C C . PHE A 1 190 ? 3.299 8.738 -2.803 1.00 97.81 190 PHE A C 1
ATOM 1383 O O . PHE A 1 190 ? 2.353 9.016 -2.066 1.00 97.81 190 PHE A O 1
ATOM 1390 N N . THR A 1 191 ? 4.070 9.684 -3.340 1.00 96.12 191 THR A N 1
ATOM 1391 C CA . THR A 1 191 ? 3.904 11.112 -3.044 1.00 96.12 191 THR A CA 1
ATOM 1392 C C . THR A 1 191 ? 2.568 11.653 -3.550 1.00 96.12 191 THR A C 1
ATOM 1394 O O . THR A 1 191 ? 1.985 12.543 -2.925 1.00 96.12 191 THR A O 1
ATOM 1397 N N . GLN A 1 192 ? 2.069 11.155 -4.682 1.00 94.69 192 GLN A N 1
ATOM 1398 C CA . GLN A 1 192 ? 0.765 11.545 -5.216 1.00 94.69 192 GLN A CA 1
ATOM 1399 C C . GLN A 1 192 ? -0.374 11.168 -4.257 1.00 94.69 192 GLN A C 1
ATOM 1401 O O . GLN A 1 192 ? -1.285 11.978 -4.041 1.00 94.69 192 GLN A O 1
ATOM 1406 N N . ALA A 1 193 ? -0.304 9.976 -3.661 1.00 94.62 193 ALA A N 1
ATOM 1407 C CA . ALA A 1 193 ? -1.352 9.420 -2.811 1.00 94.62 193 ALA A CA 1
ATOM 1408 C C . ALA A 1 193 ? -1.237 9.789 -1.321 1.00 94.62 193 ALA A C 1
ATOM 1410 O O . ALA A 1 193 ? -2.264 9.966 -0.664 1.00 94.62 193 ALA A O 1
ATOM 1411 N N . ALA A 1 194 ? -0.021 9.948 -0.790 1.00 92.38 194 ALA A N 1
ATOM 1412 C CA . ALA A 1 194 ? 0.223 10.197 0.635 1.00 92.38 194 ALA A CA 1
ATOM 1413 C C . ALA A 1 194 ? -0.121 11.628 1.097 1.00 92.38 194 ALA A C 1
ATOM 1415 O O . ALA A 1 194 ? -0.159 11.903 2.294 1.00 92.38 194 ALA A O 1
ATOM 1416 N N . ARG A 1 195 ? -0.371 12.559 0.164 1.00 84.50 195 ARG A N 1
ATOM 1417 C CA . ARG A 1 195 ? -0.765 13.938 0.493 1.00 84.50 195 ARG A CA 1
ATOM 1418 C C . ARG A 1 195 ? -2.148 13.968 1.153 1.00 84.50 195 ARG A C 1
ATOM 1420 O O . ARG A 1 195 ? -3.126 13.526 0.542 1.00 84.50 195 ARG A O 1
ATOM 1427 N N . LEU A 1 196 ? -2.191 14.535 2.358 1.00 61.88 196 LEU A N 1
ATOM 1428 C CA . LEU A 1 196 ? -3.404 14.890 3.100 1.00 61.88 196 LEU A CA 1
ATOM 1429 C C . LEU A 1 196 ? -4.037 16.176 2.554 1.00 61.88 196 LEU A C 1
ATOM 1431 O O . LEU A 1 196 ? -3.273 17.100 2.182 1.00 61.88 196 LEU A O 1
#

Secondary structure (DSSP, 8-state):
---------STTSHHHHHHHHHHHHHHHHHHHHTTTSHHHHHHHHHHHHH-HHHHHHHHHHSTTHHHHHHHHHHHHHHTT-HHHHHHHHHHHHTTT-SSSPTTTTTTPPEEETTEEE-HHHHHHHHHHHHHHHHHHH-TTHHHHHHHHHHHHTPPPPPTT--HHHHHHHHHHTSTT---HHHHHHHHHHHHHHH--

pLDDT: mean 84.39, std 18.23, range [26.38, 98.06]

Foldseek 3Di:
DDDDDDDDDDPPPPPVVVVVLVVLLVLLLVLLVVLPDPVSLVSSLVSCLVHVLSNLLCLLPDDCSLVSLLSSLLSCVVVVVLLSLLQSLCCLQQVSDSPRAGVPLQQDWDDDPNDIARSSLLSSLQNLLSNLLSLQPDPPSVSNQVSNCVSQVFDGDDVPDRSLNRSLVRSQPGDVGDDPRSSVSSPNNNVVNNDD